Protein AF-A0A220S1Y8-F1 (afdb_monomer)

pLDDT: mean 83.26, std 12.04, range [36.06, 95.5]

Solvent-accessible surface area (backbone atoms only — not comparable to full-atom values): 11694 Å² total; per-residue (Å²): 51,73,51,68,91,62,86,93,55,59,68,67,56,58,49,50,53,50,52,49,54,51,48,51,56,54,47,50,48,67,75,46,44,95,33,53,47,77,46,80,46,80,44,76,44,72,64,77,90,77,79,83,78,88,58,93,48,74,66,60,40,56,50,48,54,58,53,54,56,60,60,72,76,53,94,48,72,46,59,41,42,44,81,49,79,47,73,67,64,97,44,67,74,62,39,51,54,53,48,53,53,48,47,55,53,48,50,64,74,36,45,84,29,58,60,69,83,75,51,73,50,63,50,100,86,68,52,43,29,26,47,57,45,15,52,53,18,26,72,71,39,69,46,82,50,92,34,69,65,64,97,63,59,63,80,73,68,46,66,58,41,54,78,44,79,57,98,71,40,35,40,34,35,32,79,88,71,51,76,47,79,45,69,83,82,81,83,81,81,83,88,127

Sequence (192 aa):
MEGLPFDGVDDKHLFASFVGLRNLLAGMGKTLGNRLAVWGTLQRQKIVFDREYGFQTAFTRQFTDKYLKRFQEADYYENVYHLTVLIKTDYLDSGIKEAEEQIQILMRSLEPYDPYLLTAYQNENGVPFSEVYSFFGSLINGTYEEIPLSAVDAYQTIAGSNLHFGSDLCEIRTQSGMRKFAQMFDLKDFGC

Structure (mmCIF, N/CA/C/O backbone):
data_AF-A0A220S1Y8-F1
#
_entry.id   AF-A0A220S1Y8-F1
#
loop_
_atom_site.group_PDB
_atom_site.id
_atom_site.type_symbol
_atom_site.label_atom_id
_atom_site.label_alt_id
_atom_site.label_comp_id
_atom_site.label_asym_id
_atom_site.label_entity_id
_atom_site.label_seq_id
_atom_site.pdbx_PDB_ins_code
_atom_site.Cartn_x
_atom_site.Cartn_y
_atom_site.Cartn_z
_atom_site.occupancy
_atom_site.B_iso_or_equiv
_atom_site.auth_seq_id
_atom_site.auth_comp_id
_atom_site.auth_asym_id
_atom_site.auth_atom_id
_atom_site.pdbx_PDB_model_num
ATOM 1 N N . MET A 1 1 ? 2.876 2.371 -5.651 1.00 75.38 1 MET A N 1
ATOM 2 C CA . MET A 1 1 ? 3.864 3.377 -6.097 1.00 75.38 1 MET A CA 1
ATOM 3 C C . MET A 1 1 ? 5.074 2.657 -6.666 1.00 75.38 1 MET A C 1
ATOM 5 O O . MET A 1 1 ? 5.419 1.593 -6.147 1.00 75.38 1 MET A O 1
ATOM 9 N N . GLU A 1 2 ? 5.669 3.201 -7.726 1.00 68.62 2 GLU A N 1
ATOM 10 C CA . GLU A 1 2 ? 6.727 2.539 -8.519 1.00 68.62 2 GLU A CA 1
ATOM 11 C C . GLU A 1 2 ? 8.152 2.863 -8.029 1.00 68.62 2 GLU A C 1
ATOM 13 O O . GLU A 1 2 ? 9.132 2.271 -8.477 1.00 68.62 2 GLU A O 1
ATOM 18 N N . GLY A 1 3 ? 8.271 3.745 -7.032 1.00 66.81 3 GLY A N 1
ATOM 19 C CA . GLY A 1 3 ? 9.541 4.108 -6.407 1.00 66.81 3 GLY A CA 1
ATOM 20 C C . GLY A 1 3 ? 10.137 5.385 -6.995 1.00 66.81 3 GLY A C 1
ATOM 21 O O . GLY A 1 3 ? 9.433 6.195 -7.582 1.00 66.81 3 GLY A O 1
ATOM 22 N N . LEU A 1 4 ? 11.437 5.589 -6.777 1.00 69.19 4 LEU A N 1
ATOM 23 C CA . LEU A 1 4 ? 12.187 6.733 -7.299 1.00 69.19 4 LEU A CA 1
ATOM 24 C C . LEU A 1 4 ? 13.302 6.231 -8.224 1.00 69.19 4 LEU A C 1
ATOM 26 O O . LEU A 1 4 ? 14.046 5.329 -7.818 1.00 69.19 4 LEU A O 1
ATOM 30 N N . PRO A 1 5 ? 13.483 6.817 -9.422 1.00 66.75 5 PRO A N 1
ATOM 31 C CA . PRO A 1 5 ? 14.690 6.593 -10.202 1.00 66.75 5 PRO A CA 1
ATOM 32 C C . PRO A 1 5 ? 15.881 7.149 -9.414 1.00 66.75 5 PRO A C 1
ATOM 34 O O . PRO A 1 5 ? 15.933 8.337 -9.104 1.00 66.75 5 PRO A O 1
ATOM 37 N N . PHE A 1 6 ? 16.815 6.278 -9.041 1.00 65.50 6 PHE A N 1
ATOM 38 C CA . PHE A 1 6 ? 17.987 6.646 -8.239 1.00 65.50 6 PHE A CA 1
ATOM 39 C C . PHE A 1 6 ? 19.276 6.708 -9.070 1.00 65.50 6 PHE A C 1
ATOM 41 O O . PHE A 1 6 ? 20.248 7.334 -8.651 1.00 65.50 6 PHE A O 1
ATOM 48 N N . ASP A 1 7 ? 19.287 6.102 -10.260 1.00 59.25 7 ASP A N 1
ATOM 49 C CA . ASP A 1 7 ? 20.455 6.087 -11.138 1.00 59.25 7 ASP A CA 1
ATOM 50 C C . ASP A 1 7 ? 20.731 7.482 -11.718 1.00 59.25 7 ASP A C 1
ATOM 52 O O . ASP A 1 7 ? 19.931 8.046 -12.464 1.00 59.25 7 ASP A O 1
ATOM 56 N N . GLY A 1 8 ? 21.898 8.038 -11.380 1.00 67.31 8 GLY A N 1
ATOM 57 C CA . GLY A 1 8 ? 22.356 9.342 -11.873 1.00 67.31 8 GLY A CA 1
ATOM 58 C C . GLY A 1 8 ? 21.781 10.556 -11.134 1.00 67.31 8 GLY A C 1
ATOM 59 O O . GLY A 1 8 ? 21.991 11.685 -11.578 1.00 67.31 8 GLY A O 1
ATOM 60 N N . VAL A 1 9 ? 21.081 10.343 -10.017 1.00 76.12 9 VAL A N 1
ATOM 61 C CA . VAL A 1 9 ? 20.514 11.408 -9.180 1.00 76.12 9 VAL A CA 1
ATOM 62 C C . VAL A 1 9 ? 21.471 11.751 -8.031 1.00 76.12 9 VAL A C 1
ATOM 64 O O . VAL A 1 9 ? 22.114 10.870 -7.472 1.00 76.12 9 VAL A O 1
ATOM 67 N N . ASP A 1 10 ? 21.584 13.038 -7.680 1.00 81.62 10 ASP A N 1
ATOM 68 C CA . ASP A 1 10 ? 22.447 13.501 -6.581 1.00 81.62 10 ASP A CA 1
ATOM 69 C C . ASP A 1 10 ? 21.983 12.945 -5.225 1.00 81.62 10 ASP A C 1
ATOM 71 O O . ASP A 1 10 ? 20.791 12.978 -4.902 1.00 81.62 10 ASP A O 1
ATOM 75 N N . ASP A 1 11 ? 22.929 12.523 -4.383 1.00 82.00 11 ASP A N 1
ATOM 76 C CA . ASP A 1 11 ? 22.656 11.945 -3.058 1.00 82.00 11 ASP A CA 1
ATOM 77 C C . ASP A 1 11 ? 21.798 12.871 -2.188 1.00 82.00 11 ASP A C 1
ATOM 79 O O . ASP A 1 11 ? 20.969 12.417 -1.395 1.00 82.00 11 ASP A O 1
ATOM 83 N N . LYS A 1 12 ? 21.948 14.192 -2.348 1.00 83.75 12 LYS A N 1
ATOM 84 C CA . LYS A 1 12 ? 21.143 15.178 -1.612 1.00 83.75 12 LYS A CA 1
ATOM 85 C C . LYS A 1 12 ? 19.663 15.078 -1.949 1.00 83.75 12 LYS A C 1
ATOM 87 O O . LYS A 1 12 ? 18.835 15.303 -1.070 1.00 83.75 12 LYS A O 1
ATOM 92 N N . HIS A 1 13 ? 19.329 14.757 -3.196 1.00 82.06 13 HIS A N 1
ATOM 93 C CA . HIS A 1 13 ? 17.947 14.585 -3.621 1.00 82.06 13 HIS A CA 1
ATOM 94 C C . HIS A 1 13 ? 17.350 13.317 -3.004 1.00 82.06 13 HIS A C 1
ATOM 96 O O . HIS A 1 13 ? 16.279 13.379 -2.402 1.00 82.06 13 HIS A O 1
ATOM 102 N N . LEU A 1 14 ? 18.081 12.198 -3.045 1.00 82.62 14 LEU A N 1
ATOM 103 C CA . LEU A 1 14 ? 17.659 10.952 -2.396 1.00 82.62 14 LEU A CA 1
ATOM 104 C C . LEU A 1 14 ? 17.486 11.136 -0.881 1.00 82.62 14 LEU A C 1
ATOM 106 O O . LEU A 1 14 ? 16.483 10.712 -0.303 1.00 82.62 14 LEU A O 1
ATOM 110 N N . PHE A 1 15 ? 18.421 11.839 -0.240 1.00 86.00 15 PHE A N 1
ATOM 111 C CA . PHE A 1 15 ? 18.340 12.148 1.183 1.00 86.00 15 PHE A CA 1
ATOM 112 C C . PHE A 1 15 ? 17.154 13.063 1.515 1.00 86.00 15 PHE A C 1
ATOM 114 O O . PHE A 1 15 ? 16.467 12.837 2.511 1.00 86.00 15 PHE A O 1
ATOM 121 N N . ALA A 1 16 ? 16.872 14.071 0.687 1.00 85.81 16 ALA A N 1
ATOM 122 C CA . ALA A 1 16 ? 15.712 14.939 0.870 1.00 85.81 16 ALA A CA 1
ATOM 123 C C . ALA A 1 16 ? 14.397 14.147 0.791 1.00 85.81 16 ALA A C 1
ATOM 125 O O . ALA A 1 16 ? 13.543 14.304 1.667 1.00 85.81 16 ALA A O 1
ATOM 126 N N . SER A 1 17 ? 14.263 13.246 -0.187 1.00 85.06 17 SER A N 1
ATOM 127 C CA . SER A 1 17 ? 13.097 12.364 -0.333 1.00 85.06 17 SER A CA 1
ATOM 128 C C . SER A 1 17 ? 12.935 11.413 0.857 1.00 85.06 17 SER A C 1
ATOM 130 O O . SER A 1 17 ? 11.825 11.254 1.375 1.00 85.06 17 SER A O 1
ATOM 132 N N . PHE A 1 18 ? 14.039 10.853 1.364 1.00 86.88 18 PHE A N 1
ATOM 133 C CA . PHE A 1 18 ? 14.046 10.045 2.586 1.00 86.88 18 PHE A CA 1
ATOM 134 C C . PHE A 1 18 ? 13.596 10.845 3.817 1.00 86.88 18 PHE A C 1
ATOM 136 O O . PHE A 1 18 ? 12.733 10.399 4.577 1.00 86.88 18 PHE A O 1
ATOM 143 N N . VAL A 1 19 ? 14.144 12.048 4.019 1.00 89.19 19 VAL A N 1
ATOM 144 C CA . VAL A 1 19 ? 13.757 12.926 5.132 1.00 89.19 19 VAL A CA 1
ATOM 145 C C . VAL A 1 19 ? 12.285 13.326 5.025 1.00 89.19 19 VAL A C 1
ATOM 147 O O . VAL A 1 19 ? 11.596 13.349 6.047 1.00 89.19 19 VAL A O 1
ATOM 150 N N . GLY A 1 20 ? 11.791 13.591 3.813 1.00 89.56 20 GLY A N 1
ATOM 151 C CA . GLY A 1 20 ? 10.381 13.867 3.540 1.00 89.56 20 GLY A CA 1
ATOM 152 C C . GLY A 1 20 ? 9.475 12.722 3.987 1.00 89.56 20 GLY A C 1
ATOM 153 O O . GLY A 1 20 ? 8.584 12.934 4.811 1.00 89.56 20 GLY A O 1
ATOM 154 N N . LEU A 1 21 ? 9.765 11.496 3.538 1.00 89.12 21 LEU A N 1
ATOM 155 C CA . LEU A 1 21 ? 9.010 10.301 3.923 1.00 89.12 21 LEU A CA 1
ATOM 156 C C . LEU A 1 21 ? 9.057 10.057 5.438 1.00 89.12 21 LEU A C 1
ATOM 158 O O . LEU A 1 21 ? 8.027 9.819 6.067 1.00 89.12 21 LEU A O 1
ATOM 162 N N . ARG A 1 22 ? 10.235 10.182 6.060 1.00 91.31 22 ARG A N 1
ATOM 163 C CA . ARG A 1 22 ? 10.388 10.045 7.516 1.00 91.31 22 ARG A CA 1
ATOM 164 C C . ARG A 1 22 ? 9.524 11.056 8.268 1.00 91.31 22 ARG A C 1
ATOM 166 O O . ARG A 1 22 ? 8.854 10.700 9.236 1.00 91.31 22 ARG A O 1
ATOM 173 N N . ASN A 1 23 ? 9.555 12.320 7.853 1.00 92.94 23 ASN A N 1
ATOM 174 C CA . ASN A 1 23 ? 8.795 13.381 8.505 1.00 92.94 23 ASN A CA 1
ATOM 175 C C . ASN A 1 23 ? 7.282 13.182 8.325 1.00 92.94 23 ASN A C 1
ATOM 177 O O . ASN A 1 23 ? 6.538 13.448 9.265 1.00 92.94 23 ASN A O 1
ATOM 181 N N . LEU A 1 24 ? 6.843 12.667 7.172 1.00 92.31 24 LEU A N 1
ATOM 182 C CA . LEU A 1 24 ? 5.454 12.283 6.916 1.00 92.31 24 LEU A CA 1
ATOM 183 C C . LEU A 1 24 ? 4.987 11.195 7.892 1.00 92.31 24 LEU A C 1
ATOM 185 O O . LEU A 1 24 ? 4.008 11.394 8.610 1.00 92.31 24 LEU A O 1
ATOM 189 N N . LEU A 1 25 ? 5.722 10.080 7.981 1.00 91.19 25 LEU A N 1
ATOM 190 C CA . LEU A 1 25 ? 5.392 8.972 8.886 1.00 91.19 25 LEU A CA 1
ATOM 191 C C . LEU A 1 25 ? 5.396 9.418 10.358 1.00 91.19 25 LEU A C 1
ATOM 193 O O . LEU A 1 25 ? 4.468 9.116 11.108 1.00 91.19 25 LEU A O 1
ATOM 197 N N . ALA A 1 26 ? 6.404 10.196 10.765 1.00 91.94 26 ALA A N 1
ATOM 198 C CA . ALA A 1 26 ? 6.479 10.751 12.114 1.00 91.94 26 ALA A CA 1
ATOM 199 C C . ALA A 1 26 ? 5.340 11.745 12.404 1.00 91.94 26 ALA A C 1
ATOM 201 O O . ALA A 1 26 ? 4.843 11.801 13.528 1.00 91.94 26 ALA A O 1
ATOM 202 N N . GLY A 1 27 ? 4.926 12.530 11.406 1.00 91.88 27 GLY A N 1
ATOM 203 C CA . GLY A 1 27 ? 3.795 13.450 11.492 1.00 91.88 27 GLY A CA 1
ATOM 204 C C . GLY A 1 27 ? 2.482 12.713 11.734 1.00 91.88 27 GLY A C 1
ATOM 205 O O . GLY A 1 27 ? 1.778 13.038 12.688 1.00 91.88 27 GLY A O 1
ATOM 206 N N . MET A 1 28 ? 2.199 11.667 10.951 1.00 91.31 28 MET A N 1
ATOM 207 C CA . MET A 1 28 ? 1.015 10.826 11.157 1.00 91.31 28 MET A CA 1
ATOM 208 C C . MET A 1 28 ? 1.004 10.204 12.557 1.00 91.31 28 MET A C 1
ATOM 210 O O . MET A 1 28 ? -0.009 10.276 13.253 1.00 91.31 28 MET A O 1
ATOM 214 N N . GLY A 1 29 ? 2.142 9.661 13.008 1.00 91.25 29 GLY A N 1
ATOM 215 C CA . GLY A 1 29 ? 2.269 9.081 14.347 1.00 91.25 29 GLY A CA 1
ATOM 216 C C . GLY A 1 29 ? 1.991 10.080 15.473 1.00 91.25 29 GLY A C 1
ATOM 217 O O . GLY A 1 29 ? 1.354 9.727 16.462 1.00 91.25 29 GLY A O 1
ATOM 218 N N . LYS A 1 30 ? 2.403 11.344 15.317 1.00 92.06 30 LYS A N 1
ATOM 219 C CA . LYS A 1 30 ? 2.108 12.409 16.290 1.00 92.06 30 LYS A CA 1
ATOM 220 C C . LYS A 1 30 ? 0.631 12.801 16.311 1.00 92.06 30 LYS A C 1
ATOM 222 O O . LYS A 1 30 ? 0.101 13.045 17.389 1.00 92.06 30 LYS A O 1
ATOM 227 N N . THR A 1 31 ? -0.008 12.882 15.147 1.00 89.62 31 THR A N 1
ATOM 228 C CA . THR A 1 31 ? -1.403 13.331 15.021 1.00 89.62 31 THR A CA 1
ATOM 229 C C . THR A 1 31 ? -2.392 12.268 15.494 1.00 89.62 31 THR A C 1
ATOM 231 O O . THR A 1 31 ? -3.322 12.571 16.234 1.00 89.62 31 THR A O 1
ATOM 234 N N . LEU A 1 32 ? -2.188 11.018 15.078 1.00 90.00 32 LEU A N 1
ATOM 235 C CA . LEU A 1 32 ? -3.148 9.931 15.280 1.00 90.00 32 LEU A CA 1
ATOM 236 C C . LEU A 1 32 ? -2.791 9.027 16.471 1.00 90.00 32 LEU A C 1
ATOM 238 O O . LEU A 1 32 ? -3.654 8.313 16.986 1.00 90.00 32 LEU A O 1
ATOM 242 N N . GLY A 1 33 ? -1.540 9.059 16.937 1.00 91.19 33 GLY A N 1
ATOM 243 C CA . GLY A 1 33 ? -1.095 8.342 18.130 1.00 91.19 33 GLY A CA 1
ATOM 244 C C . GLY A 1 33 ? -1.429 6.850 18.089 1.00 91.19 33 GLY A C 1
ATOM 245 O O . GLY A 1 33 ? -1.155 6.157 17.113 1.00 91.19 33 GLY A O 1
ATOM 246 N N . ASN A 1 34 ? -2.064 6.355 19.153 1.00 92.06 34 ASN A N 1
ATOM 247 C CA . ASN A 1 34 ? -2.455 4.948 19.303 1.00 92.06 34 ASN A CA 1
ATOM 248 C C . ASN A 1 34 ? -3.604 4.498 18.379 1.00 92.06 34 ASN A C 1
ATOM 250 O O . ASN A 1 34 ? -3.997 3.332 18.427 1.00 92.06 34 ASN A O 1
ATOM 254 N N . ARG A 1 35 ? -4.174 5.403 17.575 1.00 94.12 35 ARG A N 1
ATOM 255 C CA . ARG A 1 35 ? -5.220 5.092 16.593 1.00 94.12 35 ARG A CA 1
ATOM 256 C C . ARG A 1 35 ? -4.646 4.758 15.220 1.00 94.12 35 ARG A C 1
ATOM 258 O O . ARG A 1 35 ? -5.385 4.253 14.383 1.00 94.12 35 ARG A O 1
ATOM 265 N N . LEU A 1 36 ? -3.369 5.046 14.984 1.00 93.81 36 LEU A N 1
ATOM 266 C CA . LEU A 1 36 ? -2.713 4.798 13.710 1.00 93.81 36 LEU A CA 1
ATOM 267 C C . LEU A 1 36 ? -2.070 3.422 13.680 1.00 93.81 36 LEU A C 1
ATOM 269 O O . LEU A 1 36 ? -1.333 3.047 14.590 1.00 93.81 36 LEU A O 1
ATOM 273 N N . ALA A 1 37 ? -2.247 2.740 12.560 1.00 94.25 37 ALA A N 1
ATOM 274 C CA . ALA A 1 37 ? -1.356 1.671 12.166 1.00 94.25 37 ALA A CA 1
ATOM 275 C C . ALA A 1 37 ? -0.972 1.819 10.688 1.00 94.25 37 ALA A C 1
ATOM 277 O O . ALA A 1 37 ? -1.788 2.214 9.856 1.00 94.25 37 ALA A O 1
ATOM 278 N N . VAL A 1 38 ? 0.298 1.553 10.381 1.00 92.62 38 VAL A N 1
ATOM 279 C CA . VAL A 1 38 ? 0.880 1.715 9.044 1.00 92.62 38 VAL A CA 1
ATOM 280 C C . VAL A 1 38 ? 1.586 0.424 8.661 1.00 92.62 38 VAL A C 1
ATOM 282 O O . VAL A 1 38 ? 2.398 -0.083 9.432 1.00 92.62 38 VAL A O 1
ATOM 285 N N . TRP A 1 39 ? 1.315 -0.072 7.458 1.00 93.88 39 TRP A N 1
ATOM 286 C CA . TRP A 1 39 ? 2.000 -1.221 6.874 1.00 93.88 39 TRP A CA 1
ATOM 287 C C . TRP A 1 39 ? 2.621 -0.840 5.538 1.00 93.88 39 TRP A C 1
ATOM 289 O O . TRP A 1 39 ? 1.952 -0.285 4.668 1.00 93.88 39 TRP A O 1
ATOM 299 N N . GLY A 1 40 ? 3.902 -1.162 5.382 1.00 92.62 40 GLY A N 1
ATOM 300 C CA . GLY A 1 40 ? 4.601 -1.112 4.105 1.00 92.62 40 GLY A CA 1
ATOM 301 C C . GLY A 1 40 ? 4.709 -2.513 3.522 1.00 92.62 40 GLY A C 1
ATOM 302 O O . GLY A 1 40 ? 5.243 -3.408 4.176 1.00 92.62 40 GLY A O 1
ATOM 303 N N . THR A 1 41 ? 4.232 -2.706 2.299 1.00 92.12 41 THR A N 1
ATOM 304 C CA . THR A 1 41 ? 4.298 -3.992 1.601 1.00 92.12 41 THR A CA 1
ATOM 305 C C . THR A 1 41 ? 5.077 -3.823 0.308 1.00 92.12 41 THR A C 1
ATOM 307 O O 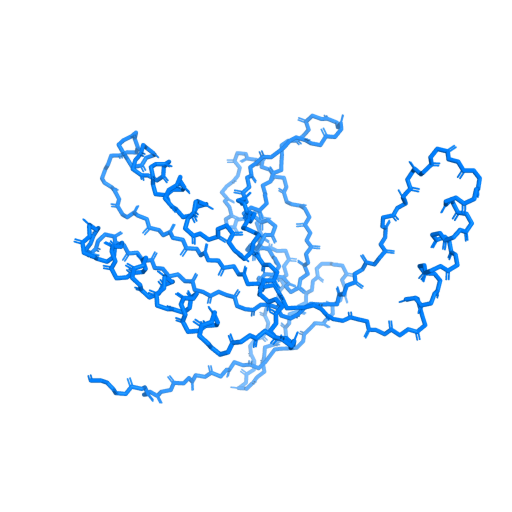. THR A 1 41 ? 4.630 -3.143 -0.614 1.00 92.12 41 THR A O 1
ATOM 310 N N . LEU A 1 42 ? 6.250 -4.452 0.241 1.00 90.94 42 LEU A N 1
ATOM 311 C CA . LEU A 1 42 ? 7.051 -4.539 -0.974 1.00 90.94 42 LEU A CA 1
ATOM 312 C C . LEU A 1 42 ? 6.713 -5.838 -1.704 1.00 90.94 42 LEU A C 1
ATOM 314 O O . LEU A 1 42 ? 6.930 -6.925 -1.171 1.00 90.94 42 LEU A O 1
ATOM 318 N N . GLN A 1 43 ? 6.221 -5.720 -2.931 1.00 88.62 43 GLN A N 1
ATOM 319 C CA . GLN A 1 43 ? 5.864 -6.849 -3.776 1.00 88.62 43 GLN A CA 1
ATOM 320 C C . GLN A 1 43 ? 6.714 -6.830 -5.041 1.00 88.62 43 GLN A C 1
ATOM 322 O O . GLN A 1 43 ? 6.614 -5.914 -5.852 1.00 88.62 43 GLN A O 1
ATOM 327 N N . ARG A 1 44 ? 7.541 -7.863 -5.226 1.00 86.69 44 ARG A N 1
ATOM 328 C CA . ARG A 1 44 ? 8.215 -8.103 -6.502 1.00 86.69 44 ARG A CA 1
ATOM 329 C C . ARG A 1 44 ? 7.334 -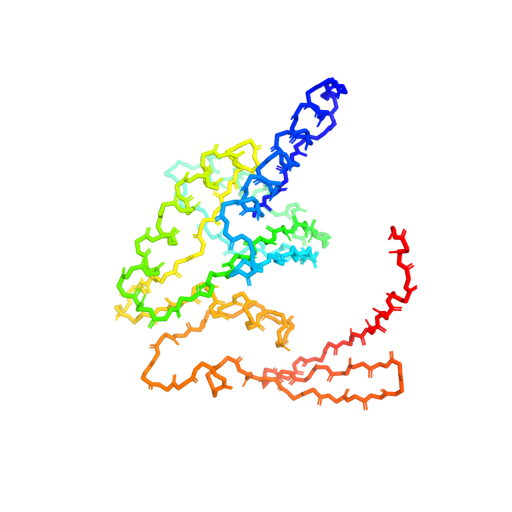8.993 -7.363 1.00 86.69 44 ARG A C 1
ATOM 331 O O . ARG A 1 44 ? 7.082 -10.140 -6.994 1.00 86.69 44 ARG A O 1
ATOM 338 N N . GLN A 1 45 ? 6.885 -8.486 -8.502 1.00 83.50 45 GLN A N 1
ATOM 339 C CA . GLN A 1 45 ? 5.977 -9.208 -9.390 1.00 83.50 45 GLN A CA 1
ATOM 340 C C . GLN A 1 45 ? 6.481 -9.221 -10.827 1.00 83.50 45 GLN A C 1
ATOM 342 O O . GLN A 1 45 ? 7.247 -8.353 -11.239 1.00 83.50 45 GLN A O 1
ATOM 347 N N . LYS A 1 46 ? 6.095 -10.262 -11.570 1.00 82.12 46 LYS A N 1
ATOM 348 C CA . LYS A 1 46 ? 6.396 -10.374 -12.996 1.00 82.12 46 LYS A CA 1
ATOM 349 C C . LYS A 1 46 ? 5.494 -9.402 -13.750 1.00 82.12 46 LYS A C 1
ATOM 351 O O . LYS A 1 46 ? 4.285 -9.422 -13.535 1.00 82.12 46 LYS A O 1
ATOM 356 N N . ILE A 1 47 ? 6.076 -8.602 -14.634 1.00 75.69 47 ILE A N 1
ATOM 357 C CA . ILE A 1 47 ? 5.315 -7.692 -15.485 1.00 75.69 47 ILE A CA 1
ATOM 358 C C . ILE A 1 47 ? 4.626 -8.529 -16.560 1.00 75.69 47 ILE A C 1
ATOM 360 O O . ILE A 1 47 ? 5.283 -9.244 -17.322 1.00 75.69 47 ILE A O 1
ATOM 364 N N . VAL A 1 48 ? 3.299 -8.452 -16.613 1.00 66.25 48 VAL A N 1
ATOM 365 C CA . VAL A 1 48 ? 2.511 -9.025 -17.703 1.00 66.25 48 VAL A CA 1
ATOM 366 C C . VAL A 1 48 ? 2.208 -7.890 -18.676 1.00 66.25 48 VAL A C 1
ATOM 368 O O . VAL A 1 48 ? 1.440 -6.986 -18.374 1.00 66.25 48 VAL A O 1
ATOM 371 N N . PHE A 1 49 ? 2.867 -7.900 -19.835 1.00 60.84 49 PHE A N 1
ATOM 372 C CA . PHE A 1 49 ? 2.612 -6.937 -20.908 1.00 60.84 49 PHE A CA 1
ATOM 373 C C . PHE A 1 49 ? 1.426 -7.418 -21.760 1.00 60.84 49 PHE A C 1
ATOM 375 O O . PHE A 1 49 ? 1.620 -7.914 -22.868 1.00 60.84 49 PHE A O 1
ATOM 382 N N . ASP A 1 50 ? 0.207 -7.326 -21.231 1.00 52.69 50 ASP A N 1
ATOM 383 C CA . ASP A 1 50 ? -1.035 -7.743 -21.907 1.00 52.69 50 ASP A CA 1
ATOM 384 C C . ASP A 1 50 ? -1.876 -6.573 -22.448 1.00 52.69 50 ASP A C 1
ATOM 386 O O . ASP A 1 50 ? -2.916 -6.785 -23.071 1.00 52.69 50 ASP A O 1
ATOM 390 N N . ARG A 1 51 ? -1.413 -5.328 -22.282 1.00 47.06 51 ARG A N 1
ATOM 391 C CA . ARG A 1 51 ? -2.102 -4.148 -22.818 1.00 47.06 51 ARG A CA 1
ATOM 392 C C . ARG A 1 51 ? -1.964 -4.059 -24.340 1.00 47.06 51 ARG A C 1
ATOM 394 O O . ARG A 1 51 ? -0.881 -3.794 -24.864 1.00 47.06 51 ARG A O 1
ATOM 401 N N . GLU A 1 52 ? -3.084 -4.174 -25.052 1.00 50.72 52 GLU A N 1
ATOM 402 C CA . GLU A 1 52 ? -3.189 -3.721 -26.441 1.00 50.72 52 GLU A CA 1
ATOM 403 C C . GLU A 1 52 ? -3.200 -2.187 -26.473 1.00 50.72 52 GLU A C 1
ATOM 405 O O . GLU A 1 52 ? -4.191 -1.530 -26.148 1.00 50.72 52 GLU A O 1
ATOM 410 N N . TYR A 1 53 ? -2.077 -1.578 -26.848 1.00 50.72 53 TYR A N 1
ATOM 411 C CA . TYR A 1 53 ? -2.009 -0.125 -26.954 1.00 50.72 53 TYR A CA 1
ATOM 412 C C . TYR A 1 53 ? -2.682 0.360 -28.249 1.00 50.72 53 TYR A C 1
ATOM 414 O O . TYR A 1 53 ? -2.137 0.237 -29.350 1.00 50.72 53 TYR A O 1
ATOM 422 N N . GLY A 1 54 ? -3.859 0.974 -28.117 1.00 44.44 54 GLY A N 1
ATOM 423 C CA . GLY A 1 54 ? -4.608 1.584 -29.218 1.00 44.44 54 GLY A CA 1
ATOM 424 C C . GLY A 1 54 ? -3.984 2.889 -29.725 1.00 44.44 54 GLY A C 1
ATOM 425 O O . GLY A 1 54 ? -4.491 3.975 -29.455 1.00 44.44 54 GL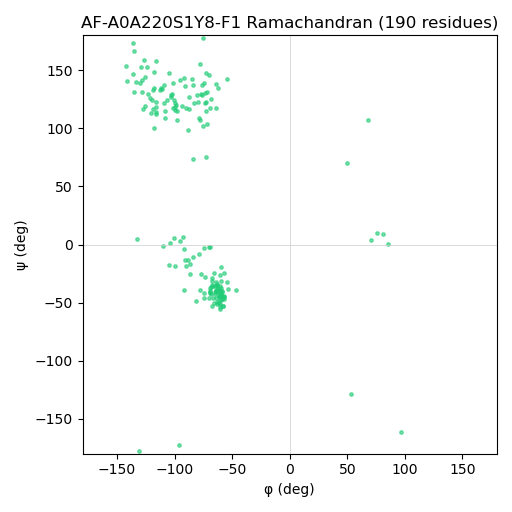Y A O 1
ATOM 426 N N . PHE A 1 55 ? -2.884 2.816 -30.478 1.00 64.81 55 PHE A N 1
ATOM 427 C CA . PHE A 1 55 ? -2.285 4.003 -31.097 1.00 64.81 55 PHE A CA 1
ATOM 428 C C . PHE A 1 55 ? -2.954 4.364 -32.432 1.00 64.81 55 PHE A C 1
ATOM 430 O O . PHE A 1 55 ? -3.215 3.500 -33.274 1.00 64.81 55 PHE A O 1
ATOM 437 N N . GLN A 1 56 ? -3.201 5.659 -32.665 1.00 55.56 56 GLN A N 1
ATOM 438 C CA . GLN A 1 56 ? -3.949 6.130 -33.839 1.00 55.56 56 GLN A CA 1
ATOM 439 C C . GLN A 1 56 ? -3.163 6.043 -35.163 1.00 55.56 56 GLN A C 1
ATOM 441 O O . GLN A 1 56 ? -3.770 5.853 -36.219 1.00 55.56 56 GLN A O 1
ATOM 446 N N . THR A 1 57 ? -1.825 6.118 -35.143 1.00 74.94 57 THR A N 1
ATOM 447 C CA . THR A 1 57 ? -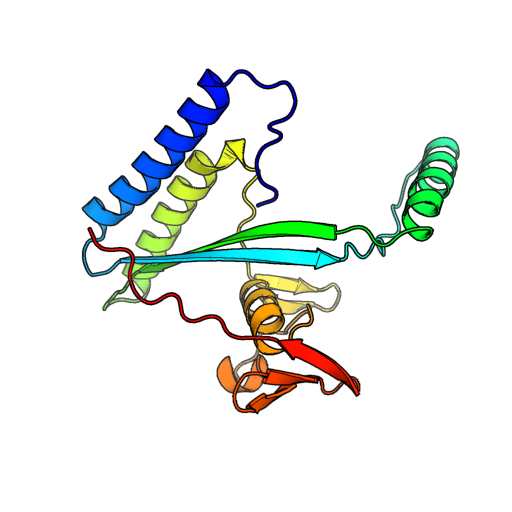0.993 6.176 -36.362 1.00 74.94 57 THR A CA 1
ATOM 448 C C . THR A 1 57 ? -0.276 4.859 -36.674 1.00 74.94 57 THR A C 1
ATOM 450 O O . THR A 1 57 ? 0.135 4.116 -35.789 1.00 74.94 57 THR A O 1
ATOM 453 N N . ALA A 1 58 ? -0.082 4.560 -37.964 1.00 75.88 58 ALA A N 1
ATOM 454 C CA . ALA A 1 58 ? 0.540 3.304 -38.402 1.00 75.88 58 ALA A CA 1
ATOM 455 C C . ALA A 1 58 ? 2.000 3.144 -37.930 1.00 75.88 58 ALA A C 1
ATOM 457 O O . ALA A 1 58 ? 2.422 2.036 -37.611 1.00 75.88 58 ALA A O 1
ATOM 458 N N . PHE A 1 59 ? 2.754 4.245 -37.846 1.00 79.38 59 PHE A N 1
ATOM 459 C CA . PHE A 1 59 ? 4.137 4.237 -37.362 1.00 79.38 59 PHE A CA 1
ATOM 460 C C . PHE A 1 59 ? 4.235 3.880 -35.873 1.00 79.38 59 PHE A C 1
ATOM 462 O O . PHE A 1 59 ? 5.046 3.038 -35.501 1.00 79.38 59 PHE A O 1
ATOM 469 N N . THR A 1 60 ? 3.395 4.484 -35.026 1.00 73.25 60 THR A N 1
ATOM 470 C CA . THR A 1 60 ? 3.417 4.237 -33.575 1.00 73.25 60 THR A CA 1
ATOM 471 C C . THR A 1 60 ? 2.964 2.821 -33.243 1.00 73.25 60 THR A C 1
ATOM 473 O O . THR A 1 60 ? 3.589 2.192 -32.400 1.00 73.25 60 THR A O 1
ATOM 476 N N . ARG A 1 61 ? 1.987 2.268 -33.979 1.00 75.56 61 ARG A N 1
ATOM 477 C CA . ARG A 1 61 ? 1.636 0.840 -33.885 1.00 75.56 61 ARG A CA 1
ATOM 478 C C . ARG A 1 61 ? 2.828 -0.064 -34.205 1.00 75.56 61 ARG A C 1
ATOM 480 O O . ARG A 1 61 ? 3.223 -0.856 -33.364 1.00 75.56 61 ARG A O 1
ATOM 487 N N . GLN A 1 62 ? 3.485 0.124 -35.353 1.00 77.06 62 GLN A N 1
ATOM 488 C CA . GLN A 1 62 ? 4.645 -0.702 -35.729 1.00 77.06 62 GLN A CA 1
ATOM 489 C C . GLN A 1 62 ? 5.839 -0.561 -34.773 1.00 77.06 62 GLN A C 1
ATOM 491 O O . GLN A 1 62 ? 6.571 -1.529 -34.550 1.00 77.06 62 GLN A O 1
ATOM 496 N N . PHE A 1 63 ? 6.070 0.642 -34.243 1.00 78.25 63 PHE A N 1
ATOM 497 C CA . PHE A 1 63 ? 7.113 0.890 -33.253 1.00 78.25 63 PHE A CA 1
ATOM 498 C C . PHE A 1 63 ? 6.806 0.161 -31.944 1.00 78.25 63 PHE A C 1
ATOM 500 O O . PHE A 1 63 ? 7.653 -0.588 -31.459 1.00 78.25 63 PHE A O 1
ATOM 507 N N . THR A 1 64 ? 5.590 0.322 -31.424 1.00 73.06 64 THR A N 1
ATOM 508 C CA . THR A 1 64 ? 5.115 -0.356 -30.218 1.00 73.06 64 THR A CA 1
ATOM 509 C C . THR A 1 64 ? 5.148 -1.869 -30.385 1.00 73.06 64 THR A C 1
ATOM 511 O O . THR A 1 64 ? 5.720 -2.536 -29.535 1.00 73.06 64 THR A O 1
ATOM 514 N N . ASP A 1 65 ? 4.644 -2.416 -31.493 1.00 76.44 65 ASP A N 1
ATOM 515 C CA . ASP A 1 65 ? 4.642 -3.862 -31.746 1.00 76.44 65 ASP A CA 1
ATOM 516 C C . ASP A 1 65 ? 6.062 -4.437 -31.695 1.00 76.44 65 ASP A C 1
ATOM 518 O O . ASP A 1 65 ? 6.316 -5.452 -31.050 1.00 76.44 65 ASP A O 1
ATOM 522 N N . LYS A 1 66 ? 7.031 -3.769 -32.339 1.00 76.62 66 LYS A N 1
ATOM 523 C CA . LYS A 1 66 ? 8.440 -4.191 -32.299 1.00 76.62 66 LYS A CA 1
ATOM 524 C C . LYS A 1 66 ? 9.078 -4.005 -30.925 1.00 76.62 66 LYS A C 1
ATOM 526 O O . LYS A 1 66 ? 9.913 -4.823 -30.543 1.00 76.62 66 LYS A O 1
ATOM 531 N N . TYR A 1 67 ? 8.731 -2.934 -30.215 1.00 71.94 67 TYR A N 1
ATOM 532 C CA . TYR A 1 67 ? 9.246 -2.646 -28.882 1.00 71.94 67 TYR A CA 1
ATOM 533 C C . TYR A 1 67 ? 8.732 -3.677 -27.872 1.00 71.94 67 TYR A C 1
ATOM 535 O O . TYR A 1 67 ? 9.541 -4.350 -27.245 1.00 71.94 67 TYR A O 1
ATOM 543 N N . LEU A 1 68 ? 7.415 -3.894 -27.804 1.00 71.88 68 LEU A N 1
ATOM 544 C CA . LEU A 1 68 ? 6.770 -4.882 -26.933 1.00 71.88 68 LEU A CA 1
ATOM 545 C C . LEU A 1 68 ? 7.224 -6.310 -27.238 1.00 71.88 68 LEU A C 1
ATOM 547 O O . LEU A 1 68 ? 7.438 -7.087 -26.312 1.00 71.88 68 LEU A O 1
ATOM 551 N N . LYS A 1 69 ? 7.466 -6.648 -28.512 1.00 74.12 69 LYS A N 1
ATOM 552 C CA . LYS A 1 69 ? 7.975 -7.973 -28.894 1.00 74.12 69 LYS A CA 1
ATOM 553 C C . LYS A 1 69 ? 9.328 -8.306 -28.254 1.00 74.12 69 LYS A C 1
ATOM 555 O O . LYS A 1 69 ? 9.562 -9.466 -27.939 1.00 74.12 69 LYS A O 1
ATOM 560 N N . ARG A 1 70 ? 10.195 -7.317 -27.994 1.00 65.50 70 ARG A N 1
ATOM 561 C CA . ARG A 1 70 ? 11.449 -7.544 -27.245 1.00 65.50 70 ARG A CA 1
ATOM 562 C C . ARG A 1 70 ? 11.209 -7.895 -25.779 1.00 65.50 70 ARG A C 1
ATOM 564 O O . ARG A 1 70 ? 11.975 -8.664 -25.213 1.00 65.50 70 ARG A O 1
ATOM 571 N N . PHE A 1 71 ? 10.145 -7.372 -25.176 1.00 62.72 71 PHE A N 1
ATOM 572 C CA . PHE A 1 71 ? 9.802 -7.675 -23.786 1.00 62.72 71 PHE A CA 1
ATOM 573 C C . PHE A 1 71 ? 9.120 -9.039 -23.616 1.00 62.72 71 PHE A C 1
ATOM 575 O O . PHE A 1 71 ? 8.966 -9.504 -22.494 1.00 62.72 71 PHE A O 1
ATOM 582 N N . GLN A 1 72 ? 8.761 -9.707 -24.717 1.00 64.75 72 GLN A N 1
ATOM 583 C CA . GLN A 1 72 ? 8.235 -11.076 -24.712 1.00 64.75 72 GLN A CA 1
ATOM 584 C C . GLN A 1 72 ? 9.342 -12.149 -24.689 1.00 64.75 72 GLN A C 1
ATOM 586 O O . GLN A 1 72 ? 9.038 -13.323 -24.499 1.00 64.75 72 GLN A O 1
ATOM 591 N N . GLU A 1 73 ? 10.615 -11.776 -24.887 1.00 67.19 73 GLU A N 1
ATOM 592 C CA . GLU A 1 73 ? 11.747 -12.719 -24.942 1.00 67.19 73 GLU A CA 1
ATOM 593 C C . GLU A 1 73 ? 12.338 -13.050 -23.558 1.00 67.19 73 GLU A C 1
ATOM 595 O O . GLU A 1 73 ? 13.048 -14.046 -23.420 1.00 67.19 73 GLU A O 1
ATOM 600 N N . ALA A 1 74 ? 12.050 -12.244 -22.529 1.00 68.50 74 ALA A N 1
ATOM 601 C CA . ALA A 1 74 ? 12.582 -12.422 -21.180 1.00 68.50 74 ALA A CA 1
ATOM 602 C C . ALA A 1 74 ? 11.544 -12.092 -20.102 1.00 68.50 74 ALA A C 1
ATOM 604 O O . ALA A 1 74 ? 10.647 -11.276 -20.298 1.00 68.50 74 ALA A O 1
ATOM 605 N N . ASP A 1 75 ? 11.702 -12.706 -18.932 1.00 75.94 75 ASP A N 1
ATOM 606 C CA . ASP A 1 75 ? 10.852 -12.440 -17.778 1.00 75.94 75 ASP A CA 1
ATOM 607 C C . ASP A 1 75 ? 11.283 -11.140 -17.090 1.00 75.94 75 ASP A C 1
ATOM 609 O O . ASP A 1 75 ? 12.328 -11.077 -16.438 1.00 75.94 75 ASP A O 1
ATOM 613 N N . TYR A 1 76 ? 10.459 -10.100 -17.223 1.00 77.88 76 TYR A N 1
ATOM 614 C CA . TYR A 1 76 ? 10.657 -8.824 -16.541 1.00 77.88 76 TYR A CA 1
ATOM 615 C C . TYR A 1 76 ? 9.931 -8.798 -15.202 1.00 77.88 76 TYR A C 1
ATOM 617 O O . TYR A 1 76 ? 8.827 -9.324 -15.062 1.00 77.88 76 TYR A O 1
ATOM 625 N N . TYR A 1 77 ? 10.556 -8.154 -14.221 1.00 83.19 77 TYR A N 1
ATOM 626 C CA . TYR A 1 77 ? 10.011 -7.995 -12.881 1.00 83.19 77 TYR A CA 1
ATOM 627 C C . TYR A 1 77 ? 10.054 -6.534 -12.470 1.00 83.19 77 TYR A C 1
ATOM 629 O O . TYR A 1 77 ? 11.047 -5.849 -12.711 1.00 83.19 77 TYR A O 1
ATOM 637 N N . GLU A 1 78 ? 9.013 -6.110 -11.775 1.00 82.56 78 GLU A N 1
ATOM 638 C CA . GLU A 1 78 ? 8.923 -4.813 -11.122 1.00 82.56 78 GLU A CA 1
ATOM 639 C C . GLU A 1 78 ? 8.816 -4.987 -9.609 1.00 82.56 78 GLU A C 1
ATOM 641 O O . GLU A 1 78 ? 8.418 -6.043 -9.105 1.00 82.56 78 GLU A O 1
ATOM 646 N N . ASN A 1 79 ? 9.180 -3.934 -8.884 1.00 85.94 79 ASN A N 1
ATOM 647 C CA . ASN A 1 79 ? 8.948 -3.831 -7.454 1.00 85.94 79 ASN A CA 1
ATOM 648 C C . ASN A 1 79 ? 7.844 -2.799 -7.234 1.00 85.94 79 ASN A C 1
ATOM 650 O O . ASN A 1 79 ? 8.051 -1.617 -7.489 1.00 85.94 79 ASN A O 1
ATOM 654 N N . VAL A 1 80 ? 6.703 -3.239 -6.720 1.00 88.75 80 VAL A N 1
ATOM 655 C CA . VAL A 1 80 ? 5.599 -2.358 -6.349 1.00 88.75 80 VAL A CA 1
ATOM 656 C C . VAL A 1 80 ? 5.582 -2.207 -4.839 1.00 88.75 80 VAL A C 1
ATOM 658 O O . VAL A 1 80 ? 5.563 -3.195 -4.099 1.00 88.75 80 VAL A O 1
ATOM 661 N N . TYR A 1 81 ? 5.583 -0.963 -4.370 1.00 91.06 81 TYR A N 1
ATOM 662 C CA . TYR A 1 81 ? 5.432 -0.661 -2.954 1.00 91.06 81 TYR A CA 1
ATOM 663 C C . TYR A 1 81 ? 4.007 -0.194 -2.653 1.00 91.06 81 TYR A C 1
ATOM 665 O O . TYR A 1 81 ? 3.486 0.721 -3.302 1.00 91.06 81 TYR A O 1
ATOM 673 N N . HIS A 1 82 ? 3.402 -0.806 -1.639 1.00 93.19 82 HIS A N 1
ATOM 674 C CA . HIS A 1 82 ? 2.096 -0.446 -1.104 1.00 93.19 82 HIS A CA 1
ATOM 675 C C . HIS A 1 82 ? 2.263 0.119 0.303 1.00 93.19 82 HIS A C 1
ATOM 677 O O . HIS A 1 82 ? 2.979 -0.448 1.129 1.00 93.19 82 HIS A O 1
ATOM 683 N N . LEU A 1 83 ? 1.574 1.223 0.579 1.00 93.50 83 LEU A N 1
ATOM 684 C CA . LEU A 1 83 ? 1.486 1.819 1.904 1.00 93.50 83 LEU A CA 1
ATOM 685 C C . LEU A 1 83 ? 0.029 1.751 2.355 1.00 93.50 83 LEU A C 1
ATOM 687 O O . LEU A 1 83 ? -0.829 2.414 1.780 1.00 93.50 83 LEU A O 1
ATOM 691 N N . THR A 1 84 ? -0.246 0.945 3.375 1.00 95.31 84 THR A N 1
ATOM 692 C CA . THR A 1 84 ? -1.579 0.828 3.972 1.00 95.31 84 THR A CA 1
ATOM 693 C C . THR A 1 84 ? -1.613 1.601 5.277 1.00 95.31 84 THR A C 1
ATOM 695 O O . THR A 1 84 ? -0.763 1.396 6.143 1.00 95.31 84 THR A O 1
ATOM 698 N N . VAL A 1 85 ? -2.609 2.468 5.429 1.00 93.81 85 VAL A N 1
ATOM 699 C CA . VAL A 1 85 ? -2.833 3.260 6.639 1.00 93.81 85 VAL A CA 1
ATOM 700 C C . VAL A 1 85 ? -4.204 2.914 7.200 1.00 93.81 85 VAL A C 1
ATOM 702 O O . VAL A 1 85 ? -5.206 3.013 6.498 1.00 93.81 85 VAL A O 1
ATOM 705 N N . LEU A 1 86 ? -4.248 2.504 8.467 1.00 94.00 86 LEU A N 1
ATOM 706 C CA . LEU A 1 86 ? -5.483 2.259 9.205 1.00 94.00 86 LEU A CA 1
ATOM 707 C C . LEU A 1 86 ? -5.625 3.285 10.323 1.00 94.00 86 LEU A C 1
ATOM 709 O O . LEU A 1 86 ? -4.693 3.515 11.097 1.00 94.00 86 LEU A O 1
ATOM 713 N N . ILE A 1 87 ? -6.820 3.865 10.415 1.00 94.19 87 ILE A N 1
ATOM 714 C CA . ILE A 1 87 ? -7.195 4.823 11.451 1.00 94.19 87 ILE A CA 1
ATOM 715 C C . ILE A 1 87 ? -8.316 4.203 12.275 1.00 94.19 87 ILE A C 1
ATOM 717 O O . ILE A 1 87 ? -9.426 3.986 11.790 1.00 94.19 87 ILE A O 1
ATOM 721 N N . LYS A 1 88 ? -8.033 3.915 13.544 1.00 94.62 88 LYS A N 1
ATOM 722 C CA . LYS A 1 88 ? -9.043 3.456 14.492 1.00 94.62 88 LYS A CA 1
ATOM 723 C C . LYS A 1 88 ? -10.009 4.601 14.792 1.00 94.62 88 LYS A C 1
ATOM 725 O O . LYS A 1 88 ? -9.596 5.678 15.227 1.00 94.62 88 LYS A O 1
ATOM 730 N N . THR A 1 89 ? -11.299 4.358 14.604 1.00 94.38 89 THR A N 1
ATOM 731 C CA . THR A 1 89 ? -12.366 5.320 14.891 1.00 94.38 89 THR A CA 1
ATOM 732 C C . THR A 1 89 ? -13.523 4.635 15.610 1.00 94.38 89 THR A C 1
ATOM 734 O O . THR A 1 89 ? -13.812 3.471 15.340 1.00 94.38 89 THR A O 1
ATOM 737 N N . ASP A 1 90 ? -14.189 5.372 16.497 1.00 93.19 90 ASP A N 1
ATOM 738 C CA . ASP A 1 90 ? -15.443 4.944 17.128 1.00 93.19 90 ASP A CA 1
ATOM 739 C C . ASP A 1 90 ? -16.670 5.392 16.310 1.00 93.19 90 ASP A C 1
ATOM 741 O O . ASP A 1 90 ? -17.756 4.835 16.451 1.00 93.19 90 ASP A O 1
ATOM 745 N N . TYR A 1 91 ? -16.494 6.381 15.422 1.00 93.94 91 TYR A N 1
ATOM 746 C CA . TYR A 1 91 ? -17.551 6.953 14.588 1.00 93.94 91 TYR A CA 1
ATOM 747 C C . TYR A 1 91 ? -17.152 6.904 13.118 1.00 93.94 91 TYR A C 1
ATOM 749 O O . TYR A 1 91 ? -16.161 7.518 12.709 1.00 93.94 91 TYR A O 1
ATOM 757 N N . LEU A 1 92 ? -17.945 6.193 12.317 1.00 92.50 92 LEU A N 1
ATOM 758 C CA . LEU A 1 92 ? -17.627 5.931 10.917 1.00 92.50 92 LEU A CA 1
ATOM 759 C C . LEU A 1 92 ? -17.512 7.223 10.097 1.00 92.50 92 LEU A C 1
ATOM 761 O O . LEU A 1 92 ? -16.477 7.443 9.480 1.00 92.50 92 LEU A O 1
ATOM 765 N N . ASP A 1 93 ? -18.504 8.114 10.162 1.00 94.38 93 ASP A N 1
ATOM 766 C CA . ASP A 1 93 ? -18.514 9.352 9.364 1.00 94.38 93 ASP A CA 1
ATOM 767 C C . ASP A 1 93 ? -17.326 10.271 9.674 1.00 94.38 93 ASP A C 1
ATOM 769 O O . ASP A 1 93 ? -16.741 10.880 8.779 1.00 94.38 93 ASP A O 1
ATOM 773 N N . SER A 1 94 ? -16.946 10.369 10.952 1.00 92.31 94 SER A N 1
ATOM 774 C CA . SER A 1 94 ? -15.769 11.142 11.357 1.00 92.31 94 SER A CA 1
ATOM 775 C C . SER A 1 94 ? -14.481 10.480 10.879 1.00 92.31 94 SER A C 1
ATOM 777 O O . SER A 1 94 ? -13.568 11.176 10.445 1.00 92.31 94 SER A O 1
ATOM 779 N N . GLY A 1 95 ? -14.407 9.149 10.949 1.00 93.75 95 GLY A N 1
ATOM 780 C CA . GLY A 1 95 ? -13.240 8.404 10.489 1.00 93.75 95 GLY A CA 1
ATOM 781 C C . GLY A 1 95 ? -13.059 8.462 8.977 1.00 93.75 95 GLY A C 1
ATOM 782 O O . GLY A 1 95 ? -11.926 8.539 8.520 1.00 93.75 95 GLY A O 1
ATOM 783 N N . ILE A 1 96 ? -14.152 8.489 8.206 1.00 94.69 96 ILE A N 1
ATOM 784 C CA . ILE A 1 96 ? -14.103 8.685 6.751 1.00 94.69 96 ILE A CA 1
ATOM 785 C C . ILE A 1 96 ? -13.483 10.046 6.432 1.00 94.69 96 ILE A C 1
ATOM 787 O O . ILE A 1 96 ? -12.517 10.099 5.681 1.00 94.69 96 ILE A O 1
ATOM 791 N N . LYS A 1 97 ? -13.961 11.129 7.058 1.00 95.00 97 LYS A N 1
ATOM 792 C CA . LYS A 1 97 ? -13.398 12.476 6.845 1.00 95.00 97 LYS A CA 1
ATOM 793 C C . LYS A 1 97 ? -11.917 12.551 7.211 1.00 95.00 97 LYS A C 1
ATOM 795 O O . LYS A 1 97 ? -11.117 13.093 6.459 1.00 95.00 97 LYS A O 1
ATOM 800 N N . GLU A 1 98 ? -11.542 11.974 8.350 1.00 94.00 98 GLU A N 1
ATOM 801 C CA . GLU A 1 98 ? -10.145 11.930 8.794 1.00 94.00 98 GLU A CA 1
ATOM 802 C C . GLU A 1 98 ? -9.274 11.119 7.818 1.00 94.00 98 GLU A C 1
ATOM 804 O O . GLU A 1 98 ? -8.164 11.534 7.491 1.00 94.00 98 GLU A O 1
ATOM 809 N N . ALA A 1 99 ? -9.784 10.000 7.294 1.00 94.19 99 ALA A N 1
ATOM 810 C CA . ALA A 1 99 ? -9.102 9.214 6.271 1.00 94.19 99 ALA A CA 1
ATOM 811 C C . ALA A 1 99 ? -8.956 9.985 4.950 1.00 94.19 99 ALA A C 1
ATOM 813 O O . ALA A 1 99 ? -7.877 9.966 4.363 1.00 94.19 99 ALA A O 1
ATOM 814 N N . GLU A 1 100 ? -9.988 10.704 4.503 1.00 95.38 100 GLU A N 1
ATOM 815 C CA . GLU A 1 100 ? -9.936 11.562 3.312 1.00 95.38 100 GLU A CA 1
ATOM 816 C C . GLU A 1 100 ? -8.876 12.663 3.453 1.00 95.38 100 GLU A C 1
ATOM 818 O O . GLU A 1 100 ? -8.073 12.871 2.541 1.00 95.38 100 GLU A O 1
ATOM 823 N N . GLU A 1 101 ? -8.805 13.325 4.611 1.00 94.19 101 GLU A N 1
ATOM 824 C CA . GLU A 1 101 ? -7.764 14.313 4.910 1.00 94.19 101 GLU A CA 1
ATOM 825 C C . GLU A 1 101 ? -6.361 13.689 4.879 1.00 94.19 101 GLU A C 1
ATOM 827 O O . GLU A 1 101 ? -5.444 14.250 4.269 1.00 94.19 101 GLU A O 1
ATOM 832 N N . GLN A 1 102 ? -6.186 12.504 5.479 1.00 94.31 102 GLN A N 1
ATOM 833 C CA . GLN A 1 102 ? -4.908 11.790 5.426 1.00 94.31 102 GLN A CA 1
ATOM 834 C C . GLN A 1 102 ? -4.537 11.369 4.002 1.00 94.31 102 GLN A C 1
ATOM 836 O O . GLN A 1 102 ? -3.373 11.500 3.626 1.00 94.31 102 GLN A O 1
ATOM 841 N N . ILE A 1 103 ? -5.497 10.929 3.185 1.00 95.12 103 ILE A N 1
ATOM 842 C CA . ILE A 1 103 ? -5.271 10.611 1.770 1.00 95.12 103 ILE A CA 1
ATOM 843 C C . ILE A 1 103 ? -4.710 11.834 1.042 1.00 95.12 103 ILE A C 1
ATOM 845 O O . ILE A 1 103 ? -3.696 11.712 0.360 1.00 95.12 103 ILE A O 1
ATOM 849 N N . GLN A 1 104 ? -5.291 13.024 1.221 1.00 95.50 104 GLN A N 1
ATOM 850 C CA . GLN A 1 104 ? -4.787 14.241 0.568 1.00 95.50 104 GLN A CA 1
ATOM 851 C C . GLN A 1 104 ? -3.346 14.572 0.981 1.00 95.50 104 GLN A C 1
ATOM 853 O O . GLN A 1 104 ? -2.514 14.924 0.139 1.00 95.50 104 GLN A O 1
ATOM 858 N N . ILE A 1 105 ? -3.025 14.426 2.271 1.00 93.81 105 ILE A N 1
ATOM 859 C CA . ILE A 1 105 ? -1.667 14.642 2.787 1.00 93.81 105 ILE A CA 1
ATOM 860 C C . ILE A 1 105 ? -0.694 13.625 2.183 1.00 93.81 105 ILE A C 1
ATOM 862 O O . ILE A 1 105 ? 0.385 14.015 1.727 1.00 93.81 105 ILE A O 1
ATOM 866 N N . LEU A 1 106 ? -1.066 12.343 2.157 1.00 93.62 106 LEU A N 1
ATOM 867 C CA . LEU A 1 106 ? -0.245 11.261 1.620 1.00 93.62 106 LEU A CA 1
ATOM 868 C C . LEU A 1 106 ? 0.002 11.447 0.124 1.00 93.62 106 LEU A C 1
ATOM 870 O O . LEU A 1 106 ? 1.156 11.461 -0.288 1.00 93.62 106 LEU A O 1
ATOM 874 N N . MET A 1 107 ? -1.045 11.667 -0.671 1.00 94.06 107 MET A N 1
ATOM 875 C CA . MET A 1 107 ? -0.933 11.836 -2.123 1.00 94.06 107 MET A CA 1
ATOM 876 C C . MET A 1 107 ? -0.030 13.013 -2.489 1.00 94.06 107 MET A C 1
ATOM 878 O O . MET A 1 107 ? 0.815 12.895 -3.371 1.00 94.06 107 MET A O 1
ATOM 882 N N . ARG A 1 108 ? -0.140 14.134 -1.766 1.00 92.81 108 ARG A N 1
ATOM 883 C CA . ARG A 1 108 ? 0.733 15.293 -1.981 1.00 92.81 108 ARG A CA 1
ATOM 884 C C . ARG A 1 108 ? 2.173 15.034 -1.544 1.00 92.81 108 ARG A C 1
ATOM 886 O O . ARG A 1 108 ? 3.103 15.470 -2.211 1.00 92.81 108 ARG A O 1
ATOM 893 N N . SER A 1 109 ? 2.366 14.383 -0.400 1.00 91.12 109 SER A N 1
ATOM 894 C CA . SER A 1 109 ? 3.705 14.171 0.171 1.00 91.12 109 SER A CA 1
ATOM 895 C C . SER A 1 109 ? 4.478 13.064 -0.541 1.00 91.12 109 SER A C 1
ATOM 897 O O . SER A 1 109 ? 5.707 13.060 -0.515 1.00 91.12 109 SER A O 1
ATOM 899 N N . LEU A 1 110 ? 3.758 12.123 -1.151 1.00 90.81 110 LEU A N 1
ATOM 900 C CA . LEU A 1 110 ? 4.309 11.002 -1.901 1.00 90.81 110 LEU A CA 1
ATOM 901 C C . LEU A 1 110 ? 4.385 11.271 -3.407 1.00 90.81 110 LEU A C 1
ATOM 903 O O . LEU A 1 110 ? 4.827 10.382 -4.120 1.00 90.81 110 LEU A O 1
ATOM 907 N N . GLU A 1 111 ? 4.019 12.464 -3.887 1.00 90.00 111 GLU A N 1
ATOM 908 C CA . GLU A 1 111 ? 4.078 12.847 -5.310 1.00 90.00 111 GLU A CA 1
ATOM 909 C C . GLU A 1 111 ? 5.405 12.490 -6.012 1.00 90.00 111 GLU A C 1
ATOM 911 O O . GLU A 1 111 ? 5.335 11.929 -7.105 1.00 90.00 111 GLU A O 1
ATOM 916 N N . PRO A 1 112 ? 6.593 12.635 -5.381 1.00 86.25 112 PRO A N 1
ATOM 917 C CA . PRO A 1 112 ? 7.854 12.219 -6.001 1.00 86.25 112 PRO A CA 1
ATOM 918 C C . PRO A 1 112 ? 7.943 10.725 -6.355 1.00 86.25 112 PRO A C 1
ATOM 920 O O . PRO A 1 112 ? 8.803 10.340 -7.139 1.00 86.25 112 PRO A O 1
ATOM 923 N N . TYR A 1 113 ? 7.101 9.882 -5.754 1.00 85.94 113 TYR A N 1
ATOM 924 C CA . TYR A 1 113 ? 7.074 8.429 -5.939 1.00 85.94 113 TYR A CA 1
ATOM 925 C C . TYR A 1 113 ? 5.965 7.960 -6.894 1.00 85.94 113 TYR A C 1
ATOM 927 O O . TYR A 1 113 ? 5.744 6.752 -6.995 1.00 85.94 113 TYR A O 1
ATOM 935 N N . ASP A 1 114 ? 5.241 8.893 -7.523 1.00 86.50 114 ASP A N 1
ATOM 936 C CA . ASP A 1 114 ? 4.049 8.639 -8.341 1.00 86.50 114 ASP A CA 1
ATOM 937 C C . ASP A 1 114 ? 3.020 7.743 -7.610 1.00 86.50 114 ASP A C 1
ATOM 939 O O . ASP A 1 114 ? 2.884 6.537 -7.867 1.00 86.50 114 ASP A O 1
ATOM 943 N N . PRO A 1 115 ? 2.361 8.278 -6.563 1.00 91.25 115 PRO A N 1
ATOM 944 C CA . PRO A 1 115 ? 1.482 7.490 -5.726 1.00 91.25 115 PRO A CA 1
ATOM 945 C C . PRO A 1 115 ? 0.174 7.208 -6.463 1.00 91.25 115 PRO A C 1
ATOM 947 O O . PRO A 1 115 ? -0.432 8.089 -7.067 1.00 91.25 115 PRO A O 1
ATOM 950 N N . TYR A 1 116 ? -0.306 5.978 -6.320 1.00 93.31 116 TYR A N 1
ATOM 951 C CA . TYR A 1 116 ? -1.606 5.556 -6.818 1.00 93.31 116 TYR A CA 1
ATOM 952 C C . TYR A 1 116 ? -2.495 5.166 -5.640 1.00 93.31 116 TYR A C 1
ATOM 954 O O . TYR A 1 116 ? -2.121 4.310 -4.832 1.00 93.31 116 TYR A O 1
ATOM 962 N N . LEU A 1 117 ? -3.651 5.821 -5.522 1.00 94.81 117 LEU A N 1
ATOM 963 C CA . LEU A 1 117 ? -4.652 5.492 -4.515 1.00 94.81 117 LEU A CA 1
ATOM 964 C C . LEU A 1 117 ? -5.497 4.326 -5.028 1.00 94.81 117 LEU A C 1
ATOM 966 O O . LEU A 1 117 ? -6.131 4.460 -6.066 1.00 94.81 117 LEU A O 1
ATOM 970 N N . LEU A 1 118 ? -5.535 3.221 -4.281 1.00 94.75 118 LEU A N 1
ATOM 971 C CA . LEU A 1 118 ? -6.437 2.106 -4.577 1.00 94.75 118 LEU A CA 1
ATOM 972 C C . LEU A 1 118 ? -7.881 2.499 -4.251 1.00 94.75 118 LEU A C 1
ATOM 974 O O . LEU A 1 118 ? -8.165 2.997 -3.159 1.00 94.75 118 LEU A O 1
ATOM 978 N N . THR A 1 119 ? -8.791 2.242 -5.184 1.00 94.00 119 THR A N 1
ATOM 979 C CA . THR A 1 119 ? -10.192 2.668 -5.123 1.00 94.00 119 THR A CA 1
ATOM 980 C C . THR A 1 119 ? -11.166 1.520 -5.409 1.00 94.00 119 THR A C 1
ATOM 982 O O . THR A 1 119 ? -10.786 0.359 -5.580 1.00 94.00 119 THR A O 1
ATOM 985 N N . ALA A 1 120 ? -12.458 1.845 -5.419 1.00 93.25 120 ALA A N 1
ATOM 986 C CA . ALA A 1 120 ? -13.481 1.017 -6.038 1.00 93.25 120 ALA A CA 1
ATOM 987 C C . ALA A 1 120 ? -13.845 1.609 -7.406 1.00 93.25 120 ALA A C 1
ATOM 989 O O . ALA A 1 120 ? -13.991 2.825 -7.534 1.00 93.25 120 ALA A O 1
ATOM 990 N N . TYR A 1 121 ? -14.034 0.754 -8.408 1.00 91.81 121 TYR A N 1
ATOM 991 C CA . TYR A 1 121 ? -14.379 1.148 -9.777 1.00 91.81 121 TYR A CA 1
ATOM 992 C C . TYR A 1 121 ? -15.497 0.265 -10.332 1.00 91.81 121 TYR A C 1
ATOM 994 O O . TYR A 1 121 ? -15.836 -0.761 -9.749 1.00 91.81 121 TYR A O 1
ATOM 1002 N N . GLN A 1 122 ? -16.098 0.665 -11.451 1.00 92.12 122 GLN A N 1
ATOM 1003 C CA . GLN A 1 122 ? -17.036 -0.174 -12.199 1.00 92.12 122 GLN A CA 1
ATOM 1004 C C . GLN A 1 122 ? -16.387 -0.622 -13.504 1.00 92.12 122 GLN A C 1
ATOM 1006 O O . GLN A 1 122 ? -15.748 0.183 -14.180 1.00 92.12 122 GLN A O 1
ATOM 1011 N N . ASN A 1 123 ? -16.560 -1.894 -13.861 1.00 89.81 123 ASN A N 1
ATOM 1012 C CA . ASN A 1 123 ? -16.133 -2.390 -15.167 1.00 89.81 123 ASN A CA 1
ATOM 1013 C C . ASN A 1 123 ? -17.094 -1.936 -16.286 1.00 89.81 123 ASN A C 1
ATOM 1015 O O . ASN A 1 123 ? -18.134 -1.328 -16.027 1.00 89.81 123 ASN A O 1
ATOM 1019 N N . GLU A 1 124 ? -16.783 -2.287 -17.536 1.00 88.75 124 GLU A N 1
ATOM 1020 C CA . GLU A 1 124 ? -17.601 -1.941 -18.715 1.00 88.75 124 GLU A CA 1
ATOM 1021 C C . GLU A 1 124 ? -19.058 -2.432 -18.627 1.00 88.75 124 GLU A C 1
ATOM 1023 O O . GLU A 1 124 ? -19.955 -1.848 -19.231 1.00 88.75 124 GLU A O 1
ATOM 1028 N N . ASN A 1 125 ? -19.308 -3.477 -17.833 1.00 90.12 125 ASN A N 1
ATOM 1029 C CA . ASN A 1 125 ? -20.630 -4.059 -17.609 1.00 90.12 125 ASN A CA 1
ATOM 1030 C C . ASN A 1 125 ? -21.352 -3.471 -16.377 1.00 90.12 125 ASN A C 1
ATOM 1032 O O . ASN A 1 125 ? -22.405 -3.975 -15.988 1.00 90.12 125 ASN A O 1
ATOM 1036 N N . GLY A 1 126 ? -20.796 -2.433 -15.740 1.00 90.62 126 GLY A N 1
ATOM 1037 C CA . GLY A 1 126 ? -21.367 -1.775 -14.559 1.00 90.62 126 GLY A CA 1
ATOM 1038 C C . GLY A 1 126 ? -21.213 -2.557 -13.250 1.00 90.62 126 GLY A C 1
ATOM 1039 O O . GLY A 1 126 ? -21.816 -2.193 -12.240 1.00 90.62 126 GLY A O 1
ATOM 1040 N N . VAL A 1 127 ? -20.422 -3.632 -13.241 1.00 91.88 127 VAL A N 1
ATOM 1041 C CA . VAL A 1 127 ? -20.165 -4.430 -12.037 1.00 91.88 127 VAL A CA 1
ATOM 1042 C C . VAL A 1 127 ? -19.099 -3.720 -11.198 1.00 91.88 127 VAL A C 1
ATOM 1044 O O . VAL A 1 127 ? -18.054 -3.369 -11.750 1.00 91.88 127 VAL A O 1
ATOM 1047 N N . PRO A 1 128 ? -19.332 -3.485 -9.893 1.00 93.44 128 PRO A N 1
ATOM 1048 C CA . PRO A 1 128 ? -18.355 -2.833 -9.032 1.00 93.44 128 PRO A CA 1
ATOM 1049 C C . PRO A 1 128 ? -17.226 -3.795 -8.636 1.00 93.44 128 PRO A C 1
ATOM 1051 O O . PRO A 1 128 ? -17.476 -4.939 -8.262 1.00 93.44 128 PRO A O 1
ATOM 1054 N N . PHE A 1 129 ? -15.993 -3.304 -8.660 1.00 94.25 129 PHE A N 1
ATOM 1055 C CA . PHE A 1 129 ? -14.759 -3.985 -8.270 1.00 94.25 129 PHE A CA 1
ATOM 1056 C C . PHE A 1 129 ? -13.991 -3.148 -7.248 1.00 94.25 129 PHE A C 1
ATOM 1058 O O . PHE A 1 129 ? -14.204 -1.939 -7.129 1.00 94.25 129 PHE A O 1
ATOM 1065 N N . SER A 1 130 ? -13.110 -3.796 -6.486 1.00 93.94 130 SER A N 1
ATOM 1066 C CA . SER A 1 130 ? -12.293 -3.149 -5.457 1.00 93.94 130 SER A CA 1
ATOM 1067 C C . SER A 1 130 ? -10.823 -3.471 -5.650 1.00 93.94 130 SER A C 1
ATOM 1069 O O . SER A 1 130 ? -10.399 -4.613 -5.488 1.00 93.94 130 SER A O 1
ATOM 1071 N N . GLU A 1 131 ?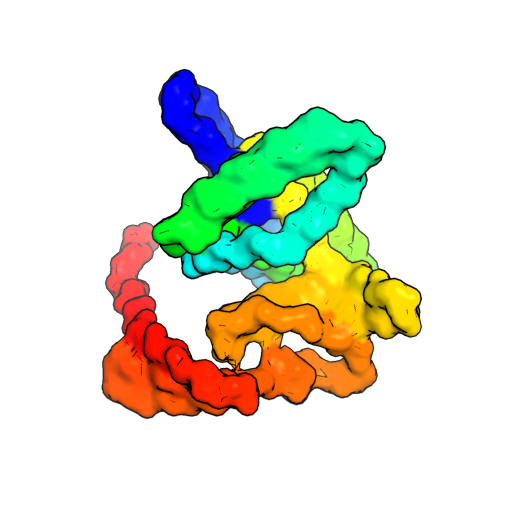 -10.022 -2.445 -5.913 1.00 94.31 131 GLU A N 1
ATOM 1072 C CA . GLU A 1 131 ? -8.572 -2.586 -6.044 1.00 94.31 131 GLU A CA 1
ATOM 1073 C C . GLU A 1 131 ? -7.918 -2.952 -4.709 1.00 94.31 131 GLU A C 1
ATOM 1075 O O . GLU A 1 131 ? -6.913 -3.659 -4.674 1.00 94.31 131 GLU A O 1
ATOM 1080 N N . VAL A 1 132 ? -8.529 -2.536 -3.594 1.00 93.81 132 VAL A N 1
ATOM 1081 C CA . VAL A 1 132 ? -8.126 -2.955 -2.246 1.00 93.81 132 VAL A CA 1
ATOM 1082 C C . VAL A 1 132 ? -8.328 -4.463 -2.071 1.00 93.81 132 VAL A C 1
ATOM 1084 O O . VAL A 1 132 ? -7.475 -5.135 -1.492 1.00 93.81 132 VAL A O 1
ATOM 1087 N N . TYR A 1 133 ? -9.427 -5.020 -2.593 1.00 93.81 133 TYR A N 1
ATOM 1088 C CA . TYR A 1 133 ? -9.652 -6.468 -2.560 1.00 93.81 133 TYR A CA 1
ATOM 1089 C C . TYR A 1 133 ? -8.667 -7.192 -3.469 1.00 93.81 133 TYR A C 1
ATOM 1091 O O . TYR A 1 133 ? -8.091 -8.181 -3.032 1.00 93.81 133 TYR A O 1
ATOM 1099 N N . SER A 1 134 ? -8.413 -6.679 -4.674 1.00 92.38 134 SER A N 1
ATOM 1100 C CA . SER A 1 134 ? -7.408 -7.243 -5.583 1.00 92.38 134 SER A CA 1
ATOM 1101 C C . SER A 1 134 ? -6.008 -7.247 -4.956 1.00 92.38 134 SER A C 1
ATOM 1103 O O . SER A 1 134 ? -5.285 -8.238 -5.054 1.00 92.38 134 SER A O 1
ATOM 1105 N N . PHE A 1 135 ? -5.635 -6.183 -4.235 1.00 92.81 135 PHE A N 1
ATOM 1106 C CA . PHE A 1 135 ? -4.381 -6.115 -3.483 1.00 92.81 135 PHE A CA 1
ATOM 1107 C C . PHE A 1 135 ? -4.299 -7.209 -2.411 1.00 92.81 135 PHE A C 1
ATOM 1109 O O . PHE A 1 135 ? -3.370 -8.020 -2.441 1.00 92.81 135 PHE A O 1
ATOM 1116 N N . PHE A 1 136 ? -5.284 -7.302 -1.508 1.00 92.19 136 PHE A N 1
ATOM 1117 C CA . PHE A 1 136 ? -5.300 -8.354 -0.483 1.00 92.19 136 PHE A CA 1
ATOM 1118 C C . PHE A 1 136 ? -5.381 -9.758 -1.092 1.00 92.19 136 PHE A C 1
ATOM 1120 O O . PHE A 1 136 ? -4.710 -10.675 -0.619 1.00 92.19 136 PHE A O 1
ATOM 1127 N N . GLY A 1 137 ? -6.138 -9.913 -2.175 1.00 90.94 137 GLY A N 1
ATOM 1128 C CA . GLY A 1 137 ? -6.205 -11.126 -2.979 1.00 90.94 137 GLY A CA 1
ATOM 1129 C C . GLY A 1 137 ? -4.833 -11.533 -3.499 1.00 90.94 137 GLY A C 1
ATOM 1130 O O . GLY A 1 137 ? -4.455 -12.688 -3.340 1.00 90.94 137 GLY A O 1
ATOM 1131 N N . SER A 1 138 ? -4.033 -10.595 -4.011 1.00 89.69 138 SER A N 1
ATOM 1132 C CA . SER A 1 138 ? -2.679 -10.904 -4.481 1.00 89.69 138 SER A CA 1
ATOM 1133 C C . SER A 1 138 ? -1.737 -11.371 -3.374 1.00 89.69 138 SER A C 1
ATOM 1135 O O . SER A 1 138 ? -0.897 -12.238 -3.621 1.00 89.69 138 SER A O 1
ATOM 1137 N N . LEU A 1 139 ? -1.916 -10.875 -2.145 1.00 89.44 139 LEU A N 1
ATOM 1138 C CA . LEU A 1 139 ? -1.129 -11.308 -0.990 1.00 89.44 139 LEU A CA 1
ATOM 1139 C C . LEU A 1 139 ? -1.558 -12.694 -0.496 1.00 89.44 139 LEU A C 1
ATOM 1141 O O . LEU A 1 139 ? -0.710 -13.515 -0.156 1.00 89.44 139 LEU A O 1
ATOM 1145 N N . ILE A 1 140 ? -2.867 -12.957 -0.460 1.00 88.38 140 ILE A N 1
ATOM 1146 C CA . ILE A 1 140 ? -3.438 -14.194 0.090 1.00 88.38 140 ILE A CA 1
ATOM 1147 C C . ILE A 1 140 ? -3.361 -15.337 -0.927 1.00 88.38 140 ILE A C 1
ATOM 1149 O O . ILE A 1 140 ? -2.916 -16.435 -0.604 1.00 88.38 140 ILE A O 1
ATOM 1153 N N . ASN A 1 141 ? -3.785 -15.079 -2.162 1.00 87.94 141 ASN A N 1
ATOM 1154 C CA . ASN A 1 141 ? -3.880 -16.074 -3.230 1.00 87.94 141 ASN A CA 1
ATOM 1155 C C . ASN A 1 141 ? -2.580 -16.206 -4.026 1.00 87.94 141 ASN A C 1
ATOM 1157 O O . ASN A 1 141 ? -2.407 -17.154 -4.793 1.00 87.94 141 ASN A O 1
ATOM 1161 N N . GLY A 1 142 ? -1.653 -15.262 -3.855 1.00 84.31 142 GLY A N 1
ATOM 1162 C CA . GLY A 1 142 ? -0.406 -15.210 -4.604 1.00 84.31 142 GLY A CA 1
ATOM 1163 C C . GLY A 1 142 ? -0.595 -14.826 -6.072 1.00 84.31 142 GLY A C 1
ATOM 1164 O O . GLY A 1 142 ? 0.381 -14.840 -6.817 1.00 84.31 142 GLY A O 1
ATOM 1165 N N . THR A 1 143 ? -1.806 -14.505 -6.522 1.00 84.06 143 THR A N 1
ATOM 1166 C CA . THR A 1 143 ? -2.125 -14.078 -7.890 1.00 84.06 143 THR A CA 1
ATOM 1167 C C . THR A 1 143 ? -2.947 -12.803 -7.847 1.00 84.06 143 THR A C 1
ATOM 1169 O O . THR A 1 143 ? -3.818 -12.652 -6.996 1.00 84.06 143 THR A O 1
ATOM 1172 N N . TYR A 1 144 ? -2.648 -11.872 -8.751 1.00 86.06 144 TYR A N 1
ATOM 1173 C CA . TYR A 1 144 ? -3.470 -10.682 -8.911 1.00 86.06 144 TYR A CA 1
ATOM 1174 C C . TYR A 1 144 ? -4.706 -11.043 -9.731 1.00 86.06 144 TYR A C 1
ATOM 1176 O O . TYR A 1 144 ? -4.581 -11.548 -10.846 1.00 86.06 144 TYR A O 1
ATOM 1184 N N . GLU A 1 145 ? -5.879 -10.798 -9.162 1.00 87.44 145 GLU A N 1
ATOM 1185 C CA . GLU A 1 145 ? -7.177 -11.042 -9.781 1.00 87.44 145 GLU A CA 1
ATOM 1186 C C . GLU A 1 145 ? -8.102 -9.886 -9.401 1.00 87.44 145 GLU A C 1
ATOM 1188 O O . GLU A 1 145 ? -8.051 -9.394 -8.271 1.00 87.44 145 GLU A O 1
ATOM 1193 N N . GLU A 1 146 ? -8.930 -9.436 -10.343 1.00 90.19 146 GLU A N 1
ATOM 1194 C CA . GLU A 1 146 ? -9.944 -8.423 -10.066 1.00 90.19 146 GLU A CA 1
ATOM 1195 C C . GLU A 1 146 ? -11.072 -9.038 -9.232 1.00 90.19 146 GLU A C 1
ATOM 1197 O O . GLU A 1 146 ? -11.699 -10.016 -9.645 1.00 90.19 146 GLU A O 1
ATOM 1202 N N . ILE A 1 147 ? -11.347 -8.460 -8.059 1.00 90.50 147 ILE A N 1
ATOM 1203 C CA . ILE A 1 147 ? -12.356 -8.994 -7.135 1.00 90.50 147 ILE A CA 1
ATOM 1204 C C . ILE A 1 147 ? -13.585 -8.073 -7.089 1.00 90.50 147 ILE A C 1
ATOM 1206 O O . ILE A 1 147 ? -13.450 -6.888 -6.750 1.00 90.50 147 ILE A O 1
ATOM 1210 N N . PRO A 1 148 ? -14.791 -8.586 -7.405 1.00 91.44 148 PRO A N 1
ATOM 1211 C CA . PRO A 1 148 ? -16.005 -7.786 -7.388 1.00 91.44 148 PRO A CA 1
ATOM 1212 C C . PRO A 1 148 ? -16.406 -7.415 -5.957 1.00 91.44 148 PRO A C 1
ATOM 1214 O O . PRO A 1 148 ? -16.261 -8.199 -5.016 1.00 9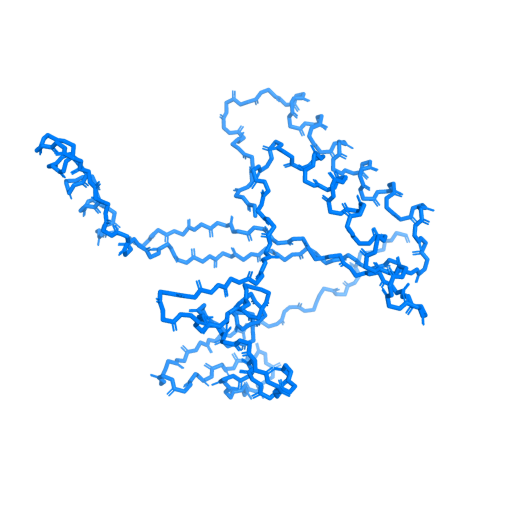1.44 148 PRO A O 1
ATOM 1217 N N . LEU A 1 149 ? -16.976 -6.223 -5.801 1.00 90.12 149 LEU A N 1
ATOM 1218 C CA . LEU A 1 149 ? -17.665 -5.832 -4.579 1.00 90.12 149 LEU A CA 1
ATOM 1219 C C . LEU A 1 149 ? -19.042 -6.490 -4.548 1.00 90.12 149 LEU A C 1
ATOM 1221 O O . LEU A 1 149 ? -19.822 -6.399 -5.495 1.00 90.12 149 LEU A O 1
ATOM 1225 N N . SER A 1 150 ? -19.354 -7.137 -3.432 1.00 86.25 150 SER A N 1
ATOM 1226 C CA . SER A 1 150 ? -20.651 -7.763 -3.203 1.00 86.25 150 SER A CA 1
ATOM 1227 C C . SER A 1 150 ? -21.151 -7.450 -1.794 1.00 86.25 150 SER A C 1
ATOM 1229 O O . SER A 1 150 ? -20.441 -6.855 -0.988 1.00 86.25 150 SER A O 1
ATOM 1231 N N . ALA A 1 151 ? -22.385 -7.853 -1.491 1.00 85.44 151 ALA A N 1
ATOM 1232 C CA . ALA A 1 151 ? -22.932 -7.762 -0.138 1.00 85.44 151 ALA A CA 1
ATOM 1233 C C . ALA A 1 151 ? -22.353 -8.823 0.821 1.00 85.44 151 ALA A C 1
ATOM 1235 O O . ALA A 1 151 ? -22.724 -8.851 1.992 1.00 85.44 151 ALA A O 1
ATOM 1236 N N . VAL A 1 152 ? -21.496 -9.721 0.325 1.00 88.38 152 VAL A N 1
ATOM 1237 C CA . VAL A 1 152 ? -20.844 -10.759 1.123 1.00 88.38 152 VAL A CA 1
ATOM 1238 C C . VAL A 1 152 ? -19.594 -10.184 1.780 1.00 88.38 152 VAL A C 1
ATOM 1240 O O . VAL A 1 152 ? -18.854 -9.412 1.170 1.00 88.38 152 VAL A O 1
ATOM 1243 N N . ASP A 1 153 ? -19.335 -10.598 3.019 1.00 85.50 153 ASP A N 1
ATOM 1244 C CA . ASP A 1 153 ? -18.150 -10.185 3.757 1.00 85.50 153 ASP A CA 1
ATOM 1245 C C . ASP A 1 153 ? -16.852 -10.466 2.980 1.00 85.50 153 ASP A C 1
ATOM 1247 O O . ASP A 1 153 ? -16.670 -11.511 2.343 1.00 85.50 153 ASP A O 1
ATOM 1251 N N . ALA A 1 154 ? -15.897 -9.543 3.107 1.00 84.56 154 ALA A N 1
ATOM 1252 C CA . ALA A 1 154 ? -14.616 -9.591 2.409 1.00 84.56 154 ALA A CA 1
ATOM 1253 C C . ALA A 1 154 ? -13.859 -10.915 2.625 1.00 84.56 154 ALA A C 1
ATOM 1255 O O . ALA A 1 154 ? -13.276 -11.449 1.685 1.00 84.56 154 ALA A O 1
ATOM 1256 N N . TYR A 1 155 ? -13.903 -11.488 3.835 1.00 83.62 155 TYR A N 1
ATOM 1257 C CA . TYR A 1 155 ? -13.178 -12.727 4.150 1.00 83.62 155 TYR A CA 1
ATOM 1258 C C . TYR A 1 155 ? -13.695 -13.950 3.378 1.00 83.62 155 TYR A C 1
ATOM 1260 O O . TYR A 1 155 ? -12.941 -14.899 3.181 1.00 83.62 155 TYR A O 1
ATOM 1268 N N . GLN A 1 156 ? -14.957 -13.930 2.936 1.00 85.38 156 GLN A N 1
ATOM 1269 C CA . GLN A 1 156 ? -15.535 -14.996 2.112 1.00 85.38 156 GLN A CA 1
ATOM 1270 C C . GLN A 1 156 ? -15.266 -14.772 0.621 1.00 85.38 156 GLN A C 1
ATOM 1272 O O . GLN A 1 156 ? -15.249 -15.727 -0.145 1.00 85.38 156 GLN A O 1
ATOM 1277 N N . THR A 1 157 ? -15.068 -13.515 0.214 1.00 86.75 157 THR A N 1
ATOM 1278 C CA . THR A 1 157 ? -14.920 -13.136 -1.199 1.00 86.75 157 THR A CA 1
ATOM 1279 C C . THR A 1 157 ? -13.456 -13.139 -1.650 1.00 86.75 157 THR A C 1
ATOM 1281 O O . THR A 1 157 ? -13.160 -13.552 -2.765 1.00 86.75 157 THR A O 1
ATOM 1284 N N . ILE A 1 158 ? -12.527 -12.688 -0.799 1.00 87.69 158 ILE A N 1
ATOM 1285 C CA . ILE A 1 158 ? -11.114 -12.499 -1.174 1.00 87.69 158 ILE A CA 1
ATOM 1286 C C . ILE A 1 158 ? -10.347 -13.828 -1.215 1.00 87.69 158 ILE A C 1
ATOM 1288 O O . ILE A 1 158 ? -9.481 -14.024 -2.071 1.00 87.69 158 ILE A O 1
ATOM 1292 N N . ALA A 1 159 ? -10.623 -14.737 -0.277 1.00 82.19 159 ALA A N 1
ATOM 1293 C CA . ALA A 1 159 ? -9.889 -15.991 -0.153 1.00 82.19 159 ALA A CA 1
ATOM 1294 C C . ALA A 1 159 ? -10.305 -16.979 -1.256 1.00 82.19 159 ALA A C 1
ATOM 1296 O O . ALA A 1 159 ? -11.339 -17.636 -1.172 1.00 82.19 159 ALA A O 1
ATOM 1297 N N . GLY A 1 160 ? -9.468 -17.097 -2.287 1.00 80.25 160 GLY A N 1
ATOM 1298 C CA . GLY A 1 160 ? -9.675 -17.984 -3.434 1.00 80.25 160 GLY A CA 1
ATOM 1299 C C . GLY A 1 160 ? -8.714 -19.175 -3.477 1.00 80.25 160 GLY A C 1
ATOM 1300 O O . GLY A 1 160 ? -8.802 -20.000 -4.385 1.00 80.25 160 GLY A O 1
ATOM 1301 N N . SER A 1 161 ? -7.787 -19.285 -2.524 1.00 81.69 161 SER A N 1
ATOM 1302 C CA . SER A 1 161 ? -6.735 -20.306 -2.506 1.00 81.69 161 SER A CA 1
ATOM 1303 C C . SER A 1 161 ? -6.736 -21.142 -1.224 1.00 81.69 161 SER A C 1
ATOM 1305 O O . SER A 1 161 ? -7.150 -20.690 -0.159 1.00 81.69 161 SER A O 1
ATOM 1307 N N . ASN A 1 162 ? -6.241 -22.376 -1.331 1.00 82.69 162 ASN A N 1
ATOM 1308 C CA . ASN A 1 162 ? -6.005 -23.255 -0.190 1.00 82.69 162 ASN A CA 1
ATOM 1309 C C . ASN A 1 162 ? -4.532 -23.187 0.224 1.00 82.69 162 ASN A C 1
ATOM 1311 O O . ASN A 1 162 ? -3.650 -23.637 -0.517 1.00 82.69 162 ASN A O 1
ATOM 1315 N N . LEU A 1 163 ? -4.284 -22.668 1.425 1.00 83.50 163 LEU A N 1
ATOM 1316 C CA . LEU A 1 163 ? -2.956 -22.570 2.029 1.00 83.50 163 LEU A CA 1
ATOM 1317 C C . LEU A 1 163 ? -2.627 -23.852 2.802 1.00 83.50 163 LEU A C 1
ATOM 1319 O O . LEU A 1 163 ? -3.392 -24.276 3.667 1.00 83.50 163 LEU A O 1
ATOM 1323 N N . HIS A 1 164 ? -1.485 -24.465 2.502 1.00 84.56 164 HIS A N 1
ATOM 1324 C CA . HIS A 1 164 ? -0.972 -25.637 3.208 1.00 84.56 164 HIS A CA 1
ATOM 1325 C C . HIS A 1 164 ? 0.345 -25.271 3.887 1.00 84.56 164 HIS A C 1
ATOM 1327 O O . HIS A 1 164 ? 1.314 -24.919 3.219 1.00 84.56 164 HIS A O 1
ATOM 1333 N N . PHE A 1 165 ? 0.383 -25.372 5.213 1.00 85.38 165 PHE A N 1
ATOM 1334 C CA . PHE A 1 165 ? 1.550 -25.012 6.012 1.00 85.38 165 PHE A CA 1
ATOM 1335 C C . PHE A 1 165 ? 2.353 -26.264 6.383 1.00 85.38 165 PHE A C 1
ATOM 1337 O O . PHE A 1 165 ? 1.844 -27.167 7.046 1.00 85.38 165 PHE A O 1
ATOM 1344 N N . GLY A 1 166 ? 3.604 -26.317 5.931 1.00 80.19 166 GLY A N 1
ATOM 1345 C CA . GLY A 1 166 ? 4.647 -27.220 6.414 1.00 80.19 166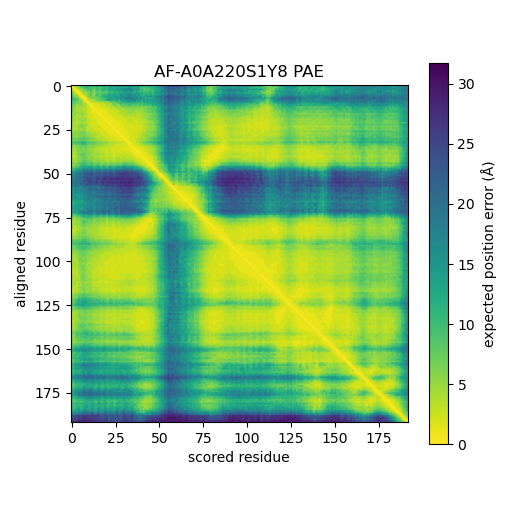 GLY A CA 1
ATOM 1346 C C . GLY A 1 166 ? 5.528 -26.543 7.469 1.00 80.19 166 GLY A C 1
ATOM 1347 O O . GLY A 1 166 ? 5.240 -25.432 7.904 1.00 80.19 166 GLY A O 1
ATOM 1348 N N . SER A 1 167 ? 6.616 -27.203 7.876 1.00 75.06 167 SER A N 1
ATOM 1349 C CA . SER A 1 167 ? 7.523 -26.681 8.911 1.00 75.06 167 SER A CA 1
ATOM 1350 C C . SER A 1 167 ? 8.220 -25.376 8.508 1.00 75.06 167 SER A C 1
ATOM 1352 O O . SER A 1 167 ? 8.292 -24.470 9.326 1.00 75.06 167 SER A O 1
ATOM 1354 N N . ASP A 1 168 ? 8.650 -25.255 7.245 1.00 77.31 168 ASP A N 1
ATOM 1355 C CA . ASP A 1 168 ? 9.366 -24.070 6.726 1.00 77.31 168 ASP A CA 1
ATOM 1356 C C . ASP A 1 168 ? 8.814 -23.567 5.378 1.00 77.31 168 ASP A C 1
ATOM 1358 O O . ASP A 1 168 ? 9.388 -22.678 4.744 1.00 77.31 168 ASP A O 1
ATOM 1362 N N . LEU A 1 169 ? 7.723 -24.171 4.903 1.00 82.56 169 LEU A N 1
ATOM 1363 C CA . LEU A 1 169 ? 7.177 -23.969 3.564 1.00 82.56 169 LEU A CA 1
ATOM 1364 C C . LEU A 1 169 ? 5.663 -23.799 3.640 1.00 82.56 169 LEU A C 1
ATOM 1366 O O . LEU A 1 169 ? 4.974 -24.623 4.232 1.00 82.56 169 LEU A O 1
ATOM 1370 N N . CYS A 1 170 ? 5.144 -22.772 2.987 1.00 85.31 170 CYS A N 1
ATOM 1371 C CA . CYS A 1 170 ? 3.727 -22.605 2.715 1.00 85.31 170 CYS A CA 1
ATOM 1372 C C . CYS A 1 170 ? 3.474 -22.886 1.232 1.00 85.31 170 CYS A C 1
ATOM 1374 O O . CYS A 1 170 ? 4.095 -22.279 0.362 1.00 85.31 170 CYS A O 1
ATOM 1376 N N . GLU A 1 171 ? 2.576 -23.817 0.932 1.00 88.56 171 GLU A N 1
ATOM 1377 C CA . GLU A 1 171 ? 2.089 -24.061 -0.422 1.00 88.56 171 GLU A CA 1
ATOM 1378 C C . GLU A 1 171 ? 0.730 -23.375 -0.604 1.00 88.56 171 GLU A C 1
ATOM 1380 O O . GLU A 1 171 ? -0.239 -23.673 0.095 1.00 88.56 171 GLU A O 1
ATOM 1385 N N . ILE A 1 172 ? 0.656 -22.484 -1.586 1.00 88.00 172 ILE A N 1
ATOM 1386 C CA . ILE A 1 172 ? -0.552 -21.781 -2.006 1.00 88.00 172 ILE A CA 1
ATOM 1387 C C . ILE A 1 172 ? -1.099 -22.493 -3.240 1.00 88.00 172 ILE A C 1
ATOM 1389 O O . ILE A 1 172 ? -0.444 -22.529 -4.286 1.00 88.00 172 ILE A O 1
ATOM 1393 N N . ARG A 1 173 ? -2.299 -23.068 -3.128 1.00 86.88 173 ARG A N 1
ATOM 1394 C CA . ARG A 1 173 ? -2.996 -23.719 -4.246 1.00 86.88 173 ARG A CA 1
ATOM 1395 C C . ARG A 1 173 ? -4.180 -22.868 -4.673 1.00 86.88 173 ARG A C 1
ATOM 1397 O O . ARG A 1 173 ? -5.165 -22.785 -3.940 1.00 86.88 173 ARG A O 1
ATOM 1404 N N . THR A 1 174 ? -4.095 -22.243 -5.840 1.00 81.12 174 THR A N 1
ATOM 1405 C CA . THR A 1 174 ? -5.202 -21.448 -6.384 1.00 81.12 174 THR A CA 1
ATOM 1406 C C . THR A 1 174 ? -6.276 -22.357 -6.981 1.00 81.12 174 THR A C 1
ATOM 1408 O O . THR A 1 174 ? -5.991 -23.475 -7.421 1.00 81.12 174 THR A O 1
ATOM 1411 N N . GLN A 1 175 ? -7.520 -21.876 -7.051 1.00 73.69 175 GLN A N 1
ATOM 1412 C CA . GLN A 1 175 ? -8.600 -22.588 -7.751 1.00 73.69 175 GLN A CA 1
ATOM 1413 C C . GLN A 1 175 ? -8.314 -22.787 -9.248 1.00 73.69 175 GLN A C 1
ATOM 1415 O O . GLN A 1 175 ? -8.756 -23.775 -9.828 1.00 73.69 175 GLN A O 1
ATOM 1420 N N . SER A 1 176 ? -7.504 -21.914 -9.856 1.00 72.81 176 SER A N 1
ATOM 1421 C CA . SER A 1 176 ? -7.022 -22.047 -11.239 1.00 72.81 176 SER A CA 1
ATOM 1422 C C . SER A 1 176 ? -6.025 -23.200 -11.453 1.00 72.81 176 SER A C 1
ATOM 1424 O O . SER A 1 176 ? -5.593 -23.438 -12.578 1.00 72.81 176 SER A O 1
ATOM 1426 N N . GLY A 1 177 ? -5.654 -23.933 -10.396 1.00 74.50 177 GLY A N 1
ATOM 1427 C CA . GLY A 1 177 ? -4.746 -25.080 -10.461 1.00 74.50 177 GLY A CA 1
ATOM 1428 C C . GLY A 1 177 ? -3.261 -24.714 -10.393 1.00 74.50 177 GLY A C 1
ATOM 1429 O O . GLY A 1 177 ? -2.413 -25.610 -10.403 1.00 74.50 177 GLY A O 1
ATOM 1430 N N . MET A 1 178 ? -2.929 -23.424 -10.280 1.00 80.38 178 MET A N 1
ATOM 1431 C CA . MET 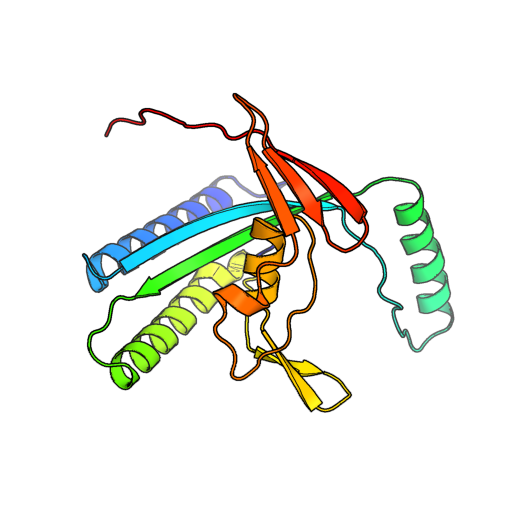A 1 178 ? -1.556 -22.984 -10.052 1.00 80.38 178 MET A CA 1
ATOM 1432 C C . MET A 1 178 ? -1.119 -23.281 -8.617 1.00 80.38 178 MET A C 1
ATOM 1434 O O . MET A 1 178 ? -1.903 -23.244 -7.664 1.00 80.38 178 MET A O 1
ATOM 1438 N N . ARG A 1 179 ? 0.175 -23.569 -8.467 1.00 83.19 179 ARG A N 1
ATOM 1439 C CA . ARG A 1 179 ? 0.816 -23.796 -7.173 1.00 83.19 179 ARG A CA 1
ATOM 1440 C C . ARG A 1 179 ? 1.942 -22.799 -6.999 1.00 83.19 179 ARG A C 1
ATOM 1442 O O . ARG A 1 179 ? 2.820 -22.708 -7.857 1.00 83.19 179 ARG A O 1
ATOM 1449 N N . LYS A 1 180 ? 1.918 -22.071 -5.889 1.00 84.81 180 LYS A N 1
ATOM 1450 C CA . LYS A 1 180 ? 3.021 -21.216 -5.456 1.00 84.81 180 LYS A CA 1
ATOM 1451 C C . LYS A 1 180 ? 3.550 -21.714 -4.126 1.00 84.81 180 LYS A C 1
ATOM 1453 O O . LYS A 1 180 ? 2.810 -22.257 -3.315 1.00 84.81 180 LYS A O 1
ATOM 1458 N N . PHE A 1 181 ? 4.841 -21.521 -3.918 1.00 85.12 181 PHE A N 1
ATOM 1459 C CA . PHE A 1 181 ? 5.510 -21.872 -2.679 1.00 85.12 181 PHE A CA 1
ATOM 1460 C C . PHE A 1 181 ? 6.073 -20.601 -2.062 1.00 85.12 181 PHE A C 1
ATOM 1462 O O . PHE A 1 181 ? 6.667 -19.781 -2.761 1.00 85.12 181 PHE A O 1
ATOM 1469 N N . ALA A 1 182 ? 5.863 -20.442 -0.766 1.00 83.19 182 ALA A N 1
ATOM 1470 C CA . ALA A 1 182 ? 6.336 -19.320 0.016 1.00 83.19 182 ALA A CA 1
ATOM 1471 C C . ALA A 1 182 ? 7.128 -19.839 1.214 1.00 83.19 182 ALA A C 1
ATOM 1473 O O . ALA A 1 182 ? 6.790 -20.863 1.805 1.00 83.19 182 ALA A O 1
ATOM 1474 N N . GLN A 1 183 ? 8.172 -19.109 1.581 1.00 82.88 183 GLN A N 1
ATOM 1475 C CA . GLN A 1 183 ? 8.885 -19.300 2.834 1.00 82.88 183 GLN A CA 1
ATOM 1476 C C . GLN A 1 183 ? 8.611 -18.089 3.716 1.00 82.88 183 GLN A C 1
ATOM 1478 O O . GLN A 1 183 ? 8.646 -16.950 3.249 1.00 82.88 183 GLN A O 1
ATOM 1483 N N . MET A 1 184 ? 8.291 -18.348 4.978 1.00 79.38 184 MET A N 1
ATOM 1484 C CA . MET A 1 184 ? 8.008 -17.306 5.954 1.00 79.38 184 MET A CA 1
ATOM 1485 C C . MET A 1 184 ? 9.263 -17.081 6.781 1.00 79.38 184 MET A C 1
ATOM 1487 O O . MET A 1 184 ? 9.757 -18.001 7.426 1.00 79.38 184 MET A O 1
ATOM 1491 N N . PHE A 1 185 ? 9.780 -15.859 6.742 1.00 76.62 185 PHE A N 1
ATOM 1492 C CA . PHE A 1 185 ? 10.897 -15.454 7.579 1.00 76.62 185 PHE A CA 1
ATOM 1493 C C . PHE A 1 185 ? 10.343 -14.638 8.740 1.00 76.62 185 PHE A C 1
ATOM 1495 O O . PHE A 1 185 ? 9.749 -13.583 8.528 1.00 76.62 185 PHE A O 1
ATOM 1502 N N . ASP A 1 186 ? 10.527 -15.136 9.958 1.00 72.94 186 ASP A N 1
ATOM 1503 C CA . ASP A 1 186 ? 10.331 -14.339 11.163 1.00 72.94 186 ASP A CA 1
ATOM 1504 C C . ASP A 1 186 ? 11.650 -13.625 11.471 1.00 72.94 186 ASP A C 1
ATOM 1506 O O . ASP A 1 186 ? 12.673 -14.270 11.718 1.00 72.94 186 ASP A O 1
ATOM 1510 N N . LEU A 1 187 ? 11.648 -12.293 11.420 1.00 66.19 187 LEU A N 1
ATOM 1511 C CA . LEU A 1 187 ? 12.749 -11.515 11.970 1.00 66.19 187 LEU A CA 1
ATOM 1512 C C . LEU A 1 187 ? 12.455 -11.248 13.444 1.00 66.19 187 LEU A C 1
ATOM 1514 O O . LEU A 1 187 ? 11.741 -10.308 13.791 1.00 66.19 187 LEU A O 1
ATOM 1518 N N . LYS A 1 188 ? 13.061 -12.057 14.315 1.00 53.41 188 LYS A N 1
ATOM 1519 C CA . LYS A 1 188 ? 13.188 -11.712 15.731 1.00 53.41 188 LYS A CA 1
ATOM 1520 C C . LYS A 1 188 ? 14.284 -10.665 15.907 1.00 53.41 188 LYS A C 1
ATOM 1522 O O . LYS A 1 188 ? 15.409 -10.872 15.468 1.00 53.41 188 LYS A O 1
ATOM 1527 N N . ASP A 1 189 ? 13.915 -9.594 16.601 1.00 51.66 189 ASP A N 1
ATOM 1528 C CA . ASP A 1 189 ? 14.752 -8.490 17.071 1.00 51.66 189 ASP A CA 1
ATOM 1529 C C . ASP A 1 189 ? 15.343 -7.555 16.002 1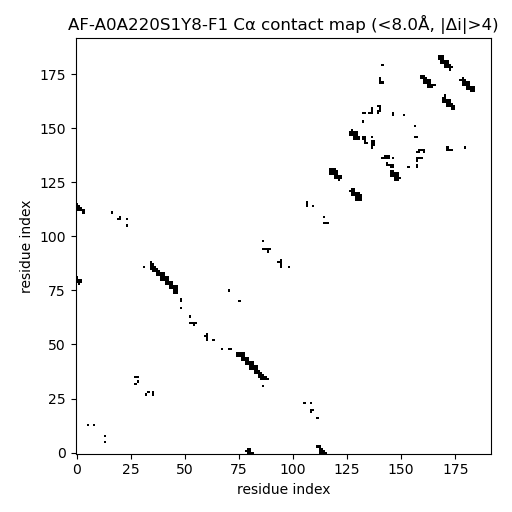.00 51.66 189 ASP A C 1
ATOM 1531 O O . ASP A 1 189 ? 16.365 -7.817 15.376 1.00 51.66 189 ASP A O 1
ATOM 1535 N N . PHE A 1 190 ? 14.776 -6.348 15.943 1.00 48.50 190 PHE A N 1
ATOM 1536 C CA . PHE A 1 190 ? 15.581 -5.132 15.864 1.00 48.50 190 PHE A CA 1
ATOM 1537 C C . PHE A 1 190 ? 15.284 -4.318 17.118 1.00 48.50 190 PHE A C 1
ATOM 1539 O O . PHE A 1 190 ? 14.236 -3.685 17.231 1.00 48.50 190 PHE A O 1
ATOM 1546 N N . GLY A 1 191 ? 16.185 -4.409 18.095 1.00 48.72 191 GLY A N 1
ATOM 1547 C CA . GLY A 1 191 ? 16.136 -3.569 19.281 1.00 48.72 191 GLY A CA 1
ATOM 1548 C C . GLY A 1 191 ? 16.294 -2.094 18.912 1.00 48.72 191 GLY A C 1
ATOM 1549 O O . GLY A 1 191 ? 17.192 -1.737 18.148 1.00 48.72 191 GLY A O 1
ATOM 1550 N N . CYS A 1 192 ? 15.439 -1.267 19.508 1.00 36.06 192 CYS A N 1
ATOM 1551 C CA . CYS A 1 192 ? 15.670 0.147 19.780 1.00 36.06 192 CYS A CA 1
ATOM 1552 C C . CYS A 1 192 ? 15.402 0.362 21.270 1.00 36.06 192 CYS A C 1
ATOM 1554 O O . CYS A 1 192 ? 14.314 -0.074 21.715 1.00 36.06 192 CYS A O 1
#

Organism: NCBI:txid1853278

Foldseek 3Di:
DQFADPPPDDPVVVVVLVVLVVVLVVVCCVPQPPQKDKDKDKDKDWDDPPDPDPDPDPVVNVVCVVVVVVVVVDTDIGIDIDMDMGGDDPDDVVRVVVVVVSVVVCCVSCVNGVDDDWAWDADPVRFIWGSVLQVVLCVQQVDRDTFTDDPDDSVVGSHQWDWDDDPFWIWTQGPVRDIDIDGDDDDDDDDD

Radius of gyration: 20.32 Å; Cα contacts (8 Å, |Δi|>4): 215; chains: 1; bounding box: 46×42×58 Å

Mean predicted aligned error: 9.4 Å

InterPro domains:
  IPR018145 Type IV secretion system ATPase VirB4/TrbE, middle domain [PF03135] (121-190)
  IPR060387 Type IV secretion system ATPase VirB4/TrbE, N-terminal [PF27097] (18-88)

Nearest PDB structures (foldseek):
  8rtd-assembly1_g  TM=8.031E-01  e=1.671E-08  Escherichia coli
  8rtb-assembly1_A  TM=7.846E-01  e=1.317E-08  Escherichia coli
  8rtd-assembly1_O  TM=7.846E-01  e=1.317E-08  Escherichia coli
  8rtd-assembly1_T  TM=7.846E-01  e=1.317E-08  Escherichia coli
  8rtd-assembly1_V  TM=8.142E-01  e=5.829E-08  Escherichia coli

Secondary structure (DSSP, 8-state):
------TT--HHHHHHHHHHHHHHHHHHHHHHGGGEEEEEEEEEEE---------SSHHHHHHHHHHHHHHTSS--EEEEEEEEEEE--SSHHHHHHHHHHHHHHHHHHTGGG------EEE-TTS-EEEHHHHHHHHHHHSS----B--SS-HHHHS--EEEEE-SS-EEEEETTS-EEEE-PPP------